Protein AF-A0A0L9UJ07-F1 (afdb_monomer_lite)

Organism: Phaseolus angularis (NCBI:txid3914)

Sequence (269 aa):
MSFLNTEFHSFKKKGEKMSFLNFVYRTLLLTQTSTFKSFSIFLGNKYDMSLLNTWISNILVRSRNLRVETHSKMSFSALASHSLFDSKLLEEVVLKMDSCAIRVPKMFARFRSLKLLKLSGILFTLHSSSKVLTLSFPLLKVFETVNCSWLNGNSLNLIAPLLERVVIVEDAESISNETSVPTIYFSGFSLEQFSYCGFANISYYFKLFDSSYAHNASVNIVVNQCPTNRDTETESRAFVLLNEFRQMKCLKFEGCEVLGQSKVAKLPS

pLDDT: mean 82.4, std 14.22, range [29.17, 98.06]

InterPro domains:
  IPR055294 F-box/LRR-repeat protein At3g58940-like [PTHR31293] (9-222)

Radius of gyration: 20.49 Å; chains: 1; bounding box: 66×36×62 Å

Foldseek 3Di:
DEAAEAEEEDPDDPVCLVVSLVVLVVVCVVQQPYAYQYYEYAEEDDDDQVSVLVSQLSNLQRYQAYHYAYEDEHEHDPSNLCSNQVHARHQYYHYHYAQYERENPDQEGEHERHAYDAEENYEYEYDLVRAEREYEYARHAYDYYALYYYPNYQEYEYEYQAHAEYYYHEEPVSDDPDPHQHEYEYDHYQYAEYEYAYEQADSHQYAYPALVSALNYEYEYHYHYDPPDHDLCRLVSVVSVVVSNVNHPYYDYHDVVNNPPPPPPDDDD

Structure (mmCIF, N/CA/C/O backbone):
data_AF-A0A0L9UJ07-F1
#
_entry.id   AF-A0A0L9UJ07-F1
#
loop_
_atom_site.group_PDB
_atom_site.id
_atom_site.type_symbol
_atom_site.label_atom_id
_atom_site.label_alt_id
_atom_site.label_comp_id
_atom_site.label_asym_id
_atom_site.label_entity_id
_atom_site.label_seq_id
_atom_site.pdbx_PDB_ins_code
_atom_site.Cartn_x
_atom_site.Cartn_y
_atom_site.Cartn_z
_atom_site.occupancy
_atom_site.B_iso_or_equiv
_atom_site.auth_seq_id
_atom_site.auth_comp_id
_atom_site.auth_asym_id
_atom_site.auth_atom_id
_atom_site.pdbx_PDB_model_num
ATOM 1 N N . MET A 1 1 ? -13.723 -9.968 24.539 1.00 49.06 1 MET A N 1
ATOM 2 C CA . MET A 1 1 ? -14.512 -10.480 23.398 1.00 49.06 1 MET A CA 1
ATOM 3 C C . MET A 1 1 ? -13.837 -10.011 22.119 1.00 49.06 1 MET A C 1
ATOM 5 O O . MET A 1 1 ? -13.477 -8.845 22.050 1.00 49.06 1 MET A O 1
ATOM 9 N N . SER A 1 2 ? -13.589 -10.899 21.159 1.00 51.81 2 SER A N 1
ATOM 10 C CA . SER A 1 2 ? -13.105 -10.541 19.820 1.00 51.81 2 SER A CA 1
ATOM 11 C C . SER A 1 2 ? -14.259 -10.694 18.832 1.00 51.81 2 SER A C 1
ATOM 13 O O . SER A 1 2 ? -14.975 -11.694 18.868 1.00 51.81 2 SER A O 1
ATOM 15 N N . PHE A 1 3 ? -14.466 -9.703 17.964 1.00 59.03 3 PHE A N 1
ATOM 16 C CA . PHE A 1 3 ? -15.451 -9.820 16.888 1.00 59.03 3 PHE A CA 1
ATOM 17 C C . PHE A 1 3 ? -14.793 -10.498 15.688 1.00 59.03 3 PHE A C 1
ATOM 19 O O . PHE A 1 3 ? -13.713 -10.090 15.244 1.00 59.03 3 PHE A O 1
ATOM 26 N N . LEU A 1 4 ? -15.433 -11.566 15.205 1.00 62.91 4 LEU A N 1
ATOM 27 C CA . LEU A 1 4 ? -14.883 -12.442 14.172 1.00 62.91 4 LEU A CA 1
ATOM 28 C C . LEU A 1 4 ? -14.775 -11.739 12.819 1.00 62.91 4 LEU A C 1
ATOM 30 O O . LEU A 1 4 ? -13.715 -11.822 12.218 1.00 62.91 4 LEU A O 1
ATOM 34 N N . ASN A 1 5 ? -15.817 -11.033 12.378 1.00 73.81 5 ASN A N 1
ATOM 35 C CA . ASN A 1 5 ? -15.831 -10.206 11.171 1.00 73.81 5 ASN A CA 1
ATOM 36 C C . ASN A 1 5 ? -16.929 -9.144 11.321 1.00 73.81 5 ASN A C 1
ATOM 38 O O . ASN A 1 5 ? -18.055 -9.490 11.680 1.00 73.81 5 ASN A O 1
ATOM 42 N N . THR A 1 6 ? -16.621 -7.883 11.025 1.00 80.19 6 THR A N 1
ATOM 43 C CA . THR A 1 6 ? -17.611 -6.800 11.002 1.00 80.19 6 THR A CA 1
ATOM 44 C C . THR A 1 6 ? -17.596 -6.142 9.630 1.00 80.19 6 THR A C 1
ATOM 46 O O . THR A 1 6 ? -16.566 -5.613 9.219 1.00 80.19 6 THR A O 1
ATOM 49 N N . GLU A 1 7 ? -18.727 -6.157 8.930 1.00 84.56 7 GLU A N 1
ATOM 50 C CA . GLU A 1 7 ? -18.849 -5.592 7.588 1.00 84.56 7 GLU A CA 1
ATOM 51 C C . GLU A 1 7 ? -20.054 -4.652 7.487 1.00 84.56 7 GLU A C 1
ATOM 53 O O . GLU A 1 7 ? -21.155 -4.974 7.936 1.00 84.56 7 GLU A O 1
ATOM 58 N N . PHE A 1 8 ? -19.836 -3.470 6.911 1.00 82.12 8 PHE A N 1
ATOM 59 C CA . PHE A 1 8 ? -20.862 -2.454 6.714 1.00 82.12 8 PHE A CA 1
ATOM 60 C C . PHE A 1 8 ? -20.907 -2.016 5.251 1.00 82.12 8 PHE A C 1
ATOM 62 O O . PHE A 1 8 ? -19.909 -1.547 4.708 1.00 82.12 8 PHE A O 1
ATOM 69 N N . HIS A 1 9 ? -22.088 -2.073 4.638 1.00 80.44 9 HIS A N 1
ATOM 70 C CA . HIS A 1 9 ? -22.312 -1.567 3.285 1.00 80.44 9 HIS A CA 1
ATOM 71 C C . HIS A 1 9 ? -23.373 -0.478 3.289 1.00 80.44 9 HIS A C 1
ATOM 73 O O . HIS A 1 9 ? -24.440 -0.641 3.886 1.00 80.44 9 HIS A O 1
ATOM 79 N N . SER A 1 10 ? -23.120 0.610 2.563 1.00 76.81 10 SER A N 1
ATOM 80 C CA . SER A 1 10 ? -24.151 1.605 2.302 1.00 76.81 10 SER A CA 1
ATOM 81 C C . SER A 1 10 ? -24.171 2.098 0.859 1.00 76.81 10 SER A C 1
ATOM 83 O O . SER A 1 10 ? -23.237 2.745 0.389 1.00 76.81 10 SER A O 1
ATOM 85 N N . PHE A 1 11 ? -25.320 1.873 0.217 1.00 69.38 11 PHE A N 1
ATOM 86 C CA . PHE A 1 11 ? -25.705 2.389 -1.103 1.00 69.38 11 PHE A CA 1
ATOM 87 C C . PHE A 1 11 ? -26.936 3.322 -1.025 1.00 69.38 11 PHE A C 1
ATOM 89 O O . PHE A 1 11 ? -27.540 3.671 -2.034 1.00 69.38 11 PHE A O 1
ATOM 96 N N . LYS A 1 12 ? -27.370 3.687 0.189 1.00 63.19 12 LYS A N 1
ATOM 97 C CA . LYS A 1 12 ? -28.752 4.120 0.463 1.00 63.19 12 LYS A CA 1
ATOM 98 C C . LYS A 1 12 ? -29.061 5.593 0.120 1.00 63.19 12 LYS A C 1
ATOM 100 O O . LYS A 1 12 ? -28.185 6.454 0.177 1.00 63.19 12 LYS A O 1
ATOM 105 N N . LYS A 1 13 ? -30.340 5.895 -0.168 1.00 59.12 13 LYS A N 1
ATOM 106 C CA . LYS A 1 13 ? -30.879 7.252 -0.443 1.00 59.12 13 LYS A CA 1
ATOM 107 C C . LYS A 1 13 ? -30.753 8.191 0.781 1.00 59.12 13 LYS A C 1
ATOM 109 O O . LYS A 1 13 ? -30.661 7.726 1.915 1.00 59.12 13 LYS A O 1
ATOM 114 N N . LYS A 1 14 ? -30.801 9.521 0.563 1.00 57.75 14 LYS A N 1
ATOM 115 C CA . LYS A 1 14 ? -30.538 10.594 1.564 1.00 57.75 14 LYS A CA 1
ATOM 116 C C . LYS A 1 14 ? -31.142 10.366 2.968 1.00 57.75 14 LYS A C 1
ATOM 118 O O . LYS A 1 14 ? -30.452 10.646 3.943 1.00 57.75 14 LYS A O 1
ATOM 123 N N . GLY A 1 15 ? -32.375 9.858 3.086 1.00 60.03 15 GLY A N 1
ATOM 124 C CA . GLY A 1 15 ? -33.056 9.649 4.378 1.00 60.03 15 GLY A CA 1
ATOM 125 C C . GLY A 1 15 ? -32.519 8.478 5.214 1.00 60.03 15 GLY A C 1
ATOM 126 O O . GLY A 1 15 ? -32.471 8.553 6.436 1.00 60.03 15 GLY A O 1
ATOM 127 N N . GLU A 1 16 ? -32.025 7.418 4.577 1.00 68.81 16 GLU A N 1
ATOM 128 C CA . GLU A 1 16 ? -31.522 6.226 5.279 1.00 68.81 16 GLU A CA 1
ATOM 129 C C . GLU A 1 16 ? -30.035 6.340 5.661 1.00 68.81 16 GLU A C 1
ATOM 131 O O . GLU A 1 16 ? -29.488 5.491 6.371 1.00 68.81 16 GLU A O 1
ATOM 136 N N . LYS A 1 17 ? -29.377 7.414 5.206 1.00 77.06 17 LYS A N 1
ATOM 137 C CA . LYS A 1 17 ? -27.976 7.722 5.499 1.00 77.06 17 LYS A CA 1
ATOM 138 C C . LYS A 1 17 ? -27.737 7.873 7.001 1.00 77.06 17 LYS A C 1
ATOM 140 O O . LYS A 1 17 ? -26.763 7.330 7.515 1.00 77.06 17 LYS A O 1
ATOM 145 N N . MET A 1 18 ? -28.625 8.587 7.698 1.00 79.00 18 MET A N 1
ATOM 146 C CA . MET A 1 18 ? -28.482 8.853 9.132 1.00 79.00 18 MET A CA 1
ATOM 147 C C . MET A 1 18 ? -28.686 7.586 9.968 1.00 79.00 18 MET A C 1
ATOM 149 O O . MET A 1 18 ? -27.934 7.341 10.906 1.00 79.00 18 MET A O 1
ATOM 153 N N . SER A 1 19 ? -29.641 6.732 9.594 1.00 82.25 19 SER A N 1
ATOM 154 C CA . SER A 1 19 ? -29.865 5.448 10.268 1.00 82.25 19 SER A CA 1
ATOM 155 C C . SER A 1 19 ? -28.653 4.525 10.150 1.00 82.25 19 SER A C 1
ATOM 157 O O . SER A 1 19 ? -28.247 3.927 11.143 1.00 82.25 19 SER A O 1
ATOM 159 N N . PHE A 1 20 ? -28.027 4.461 8.969 1.00 85.44 20 PHE A N 1
ATOM 160 C CA . PHE A 1 20 ? -26.770 3.731 8.786 1.00 85.44 20 PHE A CA 1
ATOM 161 C C . PHE A 1 20 ? -25.645 4.315 9.649 1.00 85.44 20 PHE A C 1
ATOM 163 O O . PHE A 1 20 ? -24.960 3.569 10.343 1.00 85.44 20 PHE A O 1
ATOM 170 N N . LEU A 1 21 ? -25.484 5.644 9.658 1.00 83.19 21 LEU A N 1
ATOM 171 C CA . LEU A 1 21 ? -24.464 6.301 10.477 1.00 83.19 21 LEU A CA 1
ATOM 172 C C . LEU A 1 21 ? -24.635 5.994 11.967 1.00 83.19 21 LEU A C 1
ATOM 174 O O . LEU A 1 21 ? -23.679 5.602 12.635 1.00 83.19 21 LEU A O 1
ATOM 178 N N . ASN A 1 22 ? -25.863 6.117 12.467 1.00 84.62 22 ASN A N 1
ATOM 179 C CA . ASN A 1 22 ? -26.203 5.812 13.851 1.00 84.62 22 ASN A CA 1
ATOM 180 C C . ASN A 1 22 ? -25.960 4.340 14.185 1.00 84.62 22 ASN A C 1
ATOM 182 O O . ASN A 1 22 ? -25.492 4.041 15.280 1.00 84.62 22 ASN A O 1
ATOM 186 N N . PHE A 1 23 ? -26.251 3.429 13.254 1.00 87.00 23 PHE A N 1
ATOM 187 C CA . PHE A 1 23 ? -25.981 2.007 13.428 1.00 87.00 23 PHE A CA 1
ATOM 188 C C . PHE A 1 23 ? -24.481 1.739 13.581 1.00 87.00 23 PHE A C 1
ATOM 190 O O . PHE A 1 23 ? -24.072 1.207 14.609 1.00 87.00 23 PHE A O 1
ATOM 197 N N . VAL A 1 24 ? -23.655 2.187 12.628 1.00 87.62 24 VAL A N 1
ATOM 198 C CA . VAL A 1 24 ? -22.194 2.000 12.683 1.00 87.62 24 VAL A CA 1
ATOM 199 C C . VAL A 1 24 ? -21.616 2.624 13.953 1.00 87.62 24 VAL A C 1
ATOM 201 O O . VAL A 1 24 ? -20.856 1.976 14.669 1.00 87.62 24 VAL A O 1
ATOM 204 N N . TYR A 1 25 ? -22.015 3.856 14.276 1.00 86.94 25 TYR A N 1
ATOM 205 C CA . TYR A 1 25 ? -21.550 4.549 15.473 1.00 86.94 25 TYR A CA 1
ATOM 206 C C . TYR A 1 25 ? -21.903 3.786 16.755 1.00 86.94 25 TYR A C 1
ATOM 208 O O . TYR A 1 25 ? -21.031 3.560 17.593 1.00 86.94 25 TYR A O 1
ATOM 216 N N . ARG A 1 26 ? -23.152 3.320 16.896 1.00 87.50 26 ARG A N 1
ATOM 217 C CA . ARG A 1 26 ? -23.577 2.513 18.050 1.00 87.50 26 ARG A CA 1
ATOM 218 C C . ARG A 1 26 ? -22.814 1.197 18.128 1.00 87.50 26 ARG A C 1
ATOM 220 O O . ARG A 1 26 ? -22.371 0.834 19.212 1.00 87.50 26 ARG A O 1
ATOM 227 N N . THR A 1 27 ? -22.597 0.510 17.008 1.00 86.75 27 THR A N 1
ATOM 228 C CA . THR A 1 27 ? -21.790 -0.716 16.987 1.00 86.75 27 THR A CA 1
ATOM 229 C C . THR A 1 27 ? -20.359 -0.440 17.441 1.00 86.75 27 THR A C 1
ATOM 231 O O . THR A 1 27 ? -19.832 -1.174 18.273 1.00 86.75 27 THR A O 1
ATOM 234 N N . LEU A 1 28 ? -19.729 0.639 16.972 1.00 86.56 28 LEU A N 1
ATOM 235 C CA . LEU A 1 28 ? -18.379 1.014 17.402 1.00 86.56 28 LEU A CA 1
ATOM 236 C C . LEU A 1 28 ? -18.323 1.392 18.889 1.00 86.56 28 LEU A C 1
ATOM 238 O O . LEU A 1 28 ? -17.375 1.002 19.571 1.00 86.56 28 LEU A O 1
ATOM 242 N N . LEU A 1 29 ? -19.345 2.081 19.409 1.00 85.62 29 LEU A N 1
ATOM 243 C CA . LEU A 1 29 ? -19.465 2.399 20.835 1.00 85.62 29 LEU A CA 1
ATOM 244 C C . LEU A 1 29 ? -19.602 1.141 21.703 1.00 85.62 29 LEU A C 1
ATOM 246 O O . LEU A 1 29 ? -18.920 1.016 22.715 1.00 85.62 29 LEU A O 1
ATOM 250 N N . LEU A 1 30 ? -20.446 0.192 21.298 1.00 85.38 30 LEU A N 1
ATOM 251 C CA . LEU A 1 30 ? -20.671 -1.054 22.041 1.00 85.38 30 LEU A CA 1
ATOM 252 C C . LEU A 1 30 ? -19.455 -1.989 22.018 1.00 85.38 30 LEU A C 1
ATOM 254 O O . LEU A 1 30 ? -19.354 -2.901 22.833 1.00 85.38 30 LEU A O 1
ATOM 258 N N . THR A 1 31 ? -18.519 -1.765 21.096 1.00 82.75 31 THR A N 1
ATOM 259 C CA . THR A 1 31 ? -17.357 -2.631 20.881 1.00 82.75 31 THR A CA 1
ATOM 260 C C . THR A 1 31 ? -16.031 -1.966 21.236 1.00 82.75 31 THR A C 1
ATOM 262 O O . THR A 1 31 ? -14.990 -2.514 20.890 1.00 82.75 31 THR A O 1
ATOM 265 N N . GLN A 1 32 ? -16.024 -0.819 21.928 1.00 76.19 32 GLN A N 1
ATOM 266 C CA . GLN A 1 32 ? -14.830 0.015 22.178 1.00 76.19 32 GLN A CA 1
ATOM 267 C C . GLN A 1 32 ? -13.598 -0.743 22.703 1.00 76.19 32 GLN A C 1
ATOM 269 O O . GLN A 1 32 ? -12.478 -0.463 22.281 1.00 76.19 32 GLN A O 1
ATOM 274 N N . THR A 1 33 ? -13.789 -1.723 23.584 1.00 76.81 33 THR A N 1
ATOM 275 C CA . THR A 1 33 ? -12.697 -2.494 24.207 1.00 76.81 33 THR A CA 1
ATOM 276 C C . THR A 1 33 ? -12.302 -3.746 23.424 1.00 76.81 33 THR A C 1
ATOM 278 O O . THR A 1 33 ? -11.343 -4.428 23.778 1.00 76.81 33 THR A O 1
ATOM 281 N N . SER A 1 34 ? -13.042 -4.075 22.366 1.00 82.50 34 SER A N 1
ATOM 282 C CA . SER A 1 34 ? -12.836 -5.293 21.588 1.00 82.50 34 SER A CA 1
ATOM 283 C C . SER A 1 34 ? -11.845 -5.066 20.453 1.00 82.50 34 SER A C 1
ATOM 285 O O . SER A 1 34 ? -11.815 -4.000 19.831 1.00 82.50 34 SER A O 1
ATOM 287 N N . THR A 1 35 ? -11.054 -6.096 20.164 1.00 86.38 35 THR A N 1
ATOM 288 C CA . THR A 1 35 ? -10.255 -6.177 18.942 1.00 86.38 35 THR A CA 1
ATOM 289 C C . THR A 1 35 ? -11.079 -6.821 17.833 1.00 86.38 35 THR A C 1
ATOM 291 O O . THR A 1 35 ? -11.861 -7.751 18.065 1.00 86.38 35 THR A O 1
ATOM 294 N N . PHE A 1 36 ? -10.906 -6.319 16.615 1.00 85.62 36 PHE A N 1
ATOM 295 C CA . PHE A 1 36 ? -11.526 -6.883 15.426 1.00 85.62 36 PHE A CA 1
ATOM 296 C C . PHE A 1 36 ? -10.523 -7.786 14.729 1.00 85.62 36 PHE A C 1
ATOM 298 O O . PHE A 1 36 ? -9.386 -7.391 14.463 1.00 85.62 36 PHE A O 1
ATOM 305 N N . LYS A 1 37 ? -10.948 -9.005 14.401 1.00 90.38 37 LYS A N 1
ATOM 306 C CA . LYS A 1 37 ? -10.179 -9.822 13.464 1.00 90.38 37 LYS A CA 1
ATOM 307 C C . LYS A 1 37 ? -10.256 -9.207 12.065 1.00 90.38 37 LYS A C 1
ATOM 309 O O . LYS A 1 37 ? -9.225 -9.050 11.423 1.00 90.38 37 LYS A O 1
ATOM 314 N N . SER A 1 38 ? -11.448 -8.793 11.640 1.00 91.62 38 SER A N 1
ATOM 315 C CA . SER A 1 38 ? -11.656 -8.103 10.368 1.00 91.62 38 SER A CA 1
ATOM 316 C C . SER A 1 38 ? -12.708 -7.009 10.484 1.00 91.62 38 SER A C 1
ATOM 318 O O . SER A 1 38 ? -13.746 -7.204 11.124 1.00 91.62 38 SER A O 1
ATOM 320 N N . PHE A 1 39 ? -12.440 -5.877 9.841 1.00 92.81 39 PHE A N 1
ATOM 321 C CA . PHE A 1 39 ? -13.356 -4.758 9.689 1.00 92.81 39 PHE A CA 1
ATOM 322 C C . PHE A 1 39 ? -13.405 -4.333 8.219 1.00 92.81 39 PHE A C 1
ATOM 324 O O . PHE A 1 39 ? -12.372 -3.992 7.645 1.00 92.81 39 PHE A O 1
ATOM 331 N N . SER A 1 40 ? -14.601 -4.305 7.635 1.00 92.88 40 SER A N 1
ATOM 332 C CA . SER A 1 40 ? -14.861 -3.862 6.263 1.00 92.88 40 SER A CA 1
ATOM 333 C C . SER A 1 40 ? -15.934 -2.776 6.256 1.00 92.88 40 SER A C 1
ATOM 335 O O . SER A 1 40 ? -16.989 -2.931 6.872 1.00 92.88 40 SER A O 1
ATOM 337 N N . ILE A 1 41 ? -15.686 -1.668 5.562 1.00 91.31 41 ILE A N 1
ATOM 338 C CA . ILE A 1 41 ? -16.707 -0.649 5.310 1.00 91.31 41 ILE A CA 1
ATOM 339 C C . ILE A 1 41 ? -16.686 -0.215 3.849 1.00 91.31 41 ILE A C 1
ATOM 341 O O . ILE A 1 41 ? -15.641 0.146 3.309 1.00 91.31 41 ILE A O 1
ATOM 345 N N . PHE A 1 42 ? -17.862 -0.235 3.228 1.00 90.44 42 PHE A N 1
ATOM 346 C CA . PHE A 1 42 ? -18.103 0.223 1.868 1.00 90.44 42 PHE A CA 1
ATOM 347 C C . PHE A 1 42 ? -19.103 1.384 1.872 1.00 90.44 42 PHE A C 1
ATOM 349 O O . PHE A 1 42 ? -20.226 1.255 2.375 1.00 90.44 42 PHE A O 1
ATOM 356 N N . LEU A 1 43 ? -18.709 2.509 1.277 1.00 86.56 43 LEU A N 1
ATOM 357 C CA . LEU A 1 43 ? -19.479 3.747 1.239 1.00 86.56 43 LEU A CA 1
ATOM 358 C C . LEU A 1 43 ? -19.676 4.217 -0.208 1.00 86.56 43 LEU A C 1
ATOM 360 O O . LEU A 1 43 ? -18.808 4.849 -0.806 1.00 86.56 43 LEU A O 1
ATOM 364 N N . GLY A 1 44 ? -20.867 3.954 -0.751 1.00 82.75 44 GLY A N 1
ATOM 365 C CA . GLY A 1 44 ? -21.260 4.376 -2.100 1.00 82.75 44 GLY A CA 1
ATOM 366 C C . GLY A 1 44 ? -21.589 5.866 -2.236 1.00 82.75 44 GLY A C 1
ATOM 367 O O . GLY A 1 44 ? -21.620 6.400 -3.337 1.00 82.75 44 GLY A O 1
ATOM 368 N N . ASN A 1 45 ? -21.850 6.550 -1.121 1.00 79.38 45 ASN A N 1
ATOM 369 C CA . ASN A 1 45 ? -22.309 7.938 -1.089 1.00 79.38 45 ASN A CA 1
ATOM 370 C C . ASN A 1 45 ? -21.330 8.832 -0.324 1.00 79.38 45 ASN A C 1
ATOM 372 O O . ASN A 1 45 ? -20.557 8.355 0.499 1.00 79.38 45 ASN A O 1
ATOM 376 N N . LYS A 1 46 ? -21.416 10.154 -0.514 1.00 80.75 46 LYS A N 1
ATOM 377 C CA . LYS A 1 46 ? -20.635 11.117 0.281 1.00 80.75 46 LYS A CA 1
ATOM 378 C C . LYS A 1 46 ? -21.095 11.113 1.739 1.00 80.75 46 LYS A C 1
ATOM 380 O O . LYS A 1 46 ? -22.274 11.358 2.004 1.00 80.75 46 LYS A O 1
ATOM 385 N N . TYR A 1 47 ? -20.183 10.915 2.684 1.00 80.50 47 TYR A N 1
ATOM 386 C CA . TYR A 1 47 ? -20.431 10.965 4.132 1.00 80.50 47 TYR A CA 1
ATOM 387 C C . TYR A 1 47 ? -19.693 12.122 4.804 1.00 80.50 47 TYR A C 1
ATOM 389 O O . TYR A 1 47 ? -18.864 12.781 4.182 1.00 80.50 47 TYR A O 1
ATOM 397 N N . ASP A 1 48 ? -20.045 12.397 6.061 1.00 83.88 48 ASP A N 1
ATOM 398 C CA . ASP A 1 48 ? -19.310 13.368 6.867 1.00 83.88 48 ASP A CA 1
ATOM 399 C C . ASP A 1 48 ? -17.879 12.864 7.108 1.00 83.88 48 ASP A C 1
ATOM 401 O O . ASP A 1 48 ? -17.673 11.787 7.673 1.00 83.88 48 ASP A O 1
ATOM 405 N N . MET A 1 49 ? -16.890 13.632 6.647 1.00 83.56 49 MET A N 1
ATOM 406 C CA . MET A 1 49 ? -15.485 13.225 6.701 1.00 83.56 49 MET A CA 1
ATOM 407 C C . MET A 1 49 ? -14.941 13.164 8.127 1.00 83.56 49 MET A C 1
ATOM 409 O O . MET A 1 49 ? -14.049 12.358 8.392 1.00 83.56 49 MET A O 1
ATOM 413 N N . SER A 1 50 ? -15.439 14.007 9.036 1.00 86.31 50 SER A N 1
ATOM 414 C CA . SER A 1 50 ? -14.974 14.024 10.425 1.00 86.31 50 SER A CA 1
ATOM 415 C C . SER A 1 50 ? -15.381 12.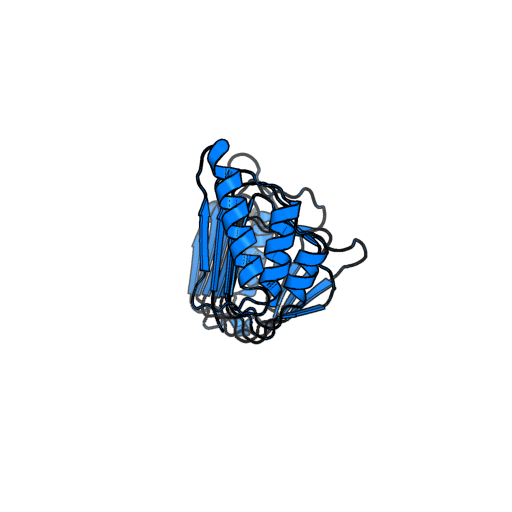732 11.130 1.00 86.31 50 SER A C 1
ATOM 417 O O . SER A 1 50 ? -14.541 12.060 11.725 1.00 86.31 50 SER A O 1
ATOM 419 N N . LEU A 1 51 ? -16.630 12.307 10.929 1.00 86.56 51 LEU A N 1
ATOM 420 C CA . LEU A 1 51 ? -17.169 11.076 11.489 1.00 86.56 51 LEU A CA 1
ATOM 421 C C . LEU A 1 51 ? -16.443 9.837 10.955 1.00 86.56 51 LEU A C 1
ATOM 423 O O . LEU A 1 51 ? -16.047 8.973 11.737 1.00 86.56 51 LEU A O 1
ATOM 427 N N . LEU A 1 52 ? -16.212 9.768 9.638 1.00 87.19 52 LEU A N 1
ATOM 428 C CA . LEU A 1 52 ? -15.447 8.672 9.038 1.00 87.19 52 LEU A CA 1
ATOM 429 C C . LEU A 1 52 ? -14.020 8.606 9.580 1.00 87.19 52 LEU A C 1
ATOM 431 O O . LEU A 1 52 ? -13.529 7.523 9.882 1.00 87.19 52 LEU A O 1
ATOM 435 N N . ASN A 1 53 ? -13.365 9.754 9.741 1.00 91.50 53 ASN A N 1
ATOM 436 C CA . ASN A 1 53 ? -12.031 9.817 10.323 1.00 91.50 53 ASN A CA 1
ATOM 437 C C . ASN A 1 53 ? -11.993 9.320 11.766 1.00 91.50 53 ASN A C 1
ATOM 439 O O . ASN A 1 53 ? -11.067 8.596 12.126 1.00 91.50 53 ASN A O 1
ATOM 443 N N . THR A 1 54 ? -12.995 9.672 12.572 1.00 90.44 54 THR A N 1
ATOM 444 C CA . THR A 1 54 ? -13.139 9.171 13.943 1.00 90.44 54 THR A CA 1
ATOM 445 C C . THR A 1 54 ? -13.323 7.659 13.969 1.00 90.44 54 THR A C 1
ATOM 447 O O . THR A 1 54 ? -12.730 6.983 14.807 1.00 90.44 54 THR A O 1
ATOM 450 N N . TRP A 1 55 ? -14.119 7.104 13.054 1.00 90.81 55 TRP A N 1
ATOM 451 C CA . TRP A 1 55 ? -14.287 5.656 12.960 1.00 90.81 55 TRP A CA 1
ATOM 452 C C . TRP A 1 55 ? -12.986 4.977 12.541 1.00 90.81 55 TRP A C 1
ATOM 454 O O . TRP A 1 55 ? -12.506 4.093 13.246 1.00 90.81 55 TRP A O 1
ATOM 464 N N . ILE A 1 56 ? -12.387 5.418 11.432 1.00 91.31 56 ILE A N 1
ATOM 465 C CA . ILE A 1 56 ? -11.168 4.827 10.870 1.00 91.31 56 ILE A CA 1
ATOM 466 C C . ILE A 1 56 ? -10.022 4.866 11.885 1.00 91.31 56 ILE A C 1
ATOM 468 O O . ILE A 1 56 ? -9.402 3.831 12.117 1.00 91.31 56 ILE A O 1
ATOM 472 N N . SER A 1 57 ? -9.763 6.005 12.537 1.00 92.25 57 SER A N 1
ATOM 473 C CA . SER A 1 57 ? -8.690 6.109 13.538 1.00 92.25 57 SER A CA 1
ATOM 474 C C . SER A 1 57 ? -8.885 5.133 14.697 1.00 92.25 57 SER A C 1
ATOM 476 O O . SER A 1 57 ? -7.955 4.442 15.116 1.00 92.25 57 SER A O 1
ATOM 478 N N . ASN A 1 58 ? -10.124 5.012 15.167 1.00 90.38 58 ASN A N 1
ATOM 479 C CA . ASN A 1 58 ? -10.484 4.126 16.256 1.00 90.38 58 ASN A CA 1
ATOM 480 C C . ASN A 1 58 ? -10.410 2.636 15.864 1.00 90.38 58 ASN A C 1
ATOM 482 O O . ASN A 1 58 ? -10.111 1.797 16.712 1.00 90.38 58 ASN A O 1
ATOM 486 N N . ILE A 1 59 ? -10.645 2.291 14.596 1.00 91.69 59 ILE A N 1
ATOM 487 C CA . ILE A 1 59 ? -10.555 0.912 14.088 1.00 91.69 59 ILE A CA 1
ATOM 488 C C . ILE A 1 59 ? -9.106 0.516 13.783 1.00 91.69 59 ILE A C 1
ATOM 490 O O . ILE A 1 59 ? -8.712 -0.610 14.078 1.00 91.69 59 ILE A O 1
ATOM 494 N N . LEU A 1 60 ? -8.291 1.426 13.241 1.00 92.38 60 LEU A N 1
ATOM 495 C CA . LEU A 1 60 ? -6.893 1.175 12.855 1.00 92.38 60 LEU A CA 1
ATOM 496 C C . LEU A 1 60 ? -6.030 0.631 14.003 1.00 92.38 60 LEU A C 1
ATOM 498 O O . LEU A 1 60 ? -5.129 -0.178 13.779 1.00 92.38 60 LEU A O 1
ATOM 502 N N . VAL A 1 61 ? -6.323 1.044 15.238 1.00 90.25 61 VAL A N 1
ATOM 503 C CA . VAL A 1 61 ? -5.599 0.596 16.439 1.00 90.25 61 VAL A CA 1
ATOM 504 C C . VAL A 1 61 ? -6.159 -0.694 17.049 1.00 90.25 61 VAL A C 1
ATOM 506 O O . VAL A 1 61 ? -5.571 -1.225 17.988 1.00 90.25 61 VAL A O 1
ATOM 509 N N . ARG A 1 62 ? -7.284 -1.212 16.537 1.00 90.19 62 ARG A N 1
ATOM 510 C CA . ARG A 1 62 ? -8.014 -2.360 17.113 1.00 90.19 62 ARG A CA 1
ATOM 511 C C . ARG A 1 62 ? -8.248 -3.503 16.131 1.00 90.19 62 ARG A C 1
ATOM 513 O O . ARG A 1 62 ? -8.629 -4.587 16.572 1.00 90.19 62 ARG A O 1
ATOM 520 N N . SER A 1 63 ? -8.052 -3.278 14.834 1.00 92.00 63 SER A N 1
ATOM 521 C CA . SER A 1 63 ? -8.258 -4.287 13.798 1.00 92.00 63 SER A CA 1
ATOM 522 C C . SER A 1 63 ? -6.956 -4.948 13.365 1.00 92.00 63 SER A C 1
ATOM 524 O O . SER A 1 63 ? -5.909 -4.303 13.312 1.00 92.00 63 SER A O 1
ATOM 526 N N . ARG A 1 64 ? -7.042 -6.232 13.014 1.00 94.69 64 ARG A N 1
ATOM 527 C CA . ARG A 1 64 ? -5.989 -6.936 12.272 1.00 94.69 64 ARG A CA 1
ATOM 528 C C . ARG A 1 64 ? -6.168 -6.762 10.772 1.00 94.69 64 ARG A C 1
ATOM 530 O O . ARG A 1 64 ? -5.214 -6.413 10.089 1.00 94.69 64 ARG A O 1
ATOM 537 N N . ASN A 1 65 ? -7.392 -6.918 10.275 1.00 96.19 65 ASN A N 1
ATOM 538 C CA . ASN A 1 65 ? -7.682 -6.761 8.856 1.00 96.19 65 ASN A CA 1
ATOM 539 C C . ASN A 1 65 ? -8.605 -5.560 8.671 1.00 96.19 65 ASN A C 1
ATOM 541 O O . ASN A 1 65 ? -9.680 -5.490 9.270 1.00 96.19 65 ASN A O 1
ATOM 545 N N . LEU A 1 66 ? -8.175 -4.586 7.881 1.00 95.94 66 LEU A N 1
ATOM 546 C CA . LEU A 1 66 ? -8.945 -3.389 7.586 1.00 95.94 66 LEU A CA 1
ATOM 547 C C . LEU A 1 66 ? -9.206 -3.298 6.089 1.00 95.94 66 LEU A C 1
ATOM 549 O O . LEU A 1 66 ? -8.270 -3.230 5.296 1.00 95.94 66 LEU A O 1
ATOM 553 N N . ARG A 1 67 ? -10.481 -3.191 5.722 1.00 96.56 67 ARG A N 1
ATOM 554 C CA . ARG A 1 67 ? -10.918 -2.811 4.386 1.00 96.56 67 ARG A CA 1
ATOM 555 C C . ARG A 1 67 ? -11.790 -1.565 4.455 1.00 96.56 67 ARG A C 1
ATOM 557 O O . ARG A 1 67 ? -12.794 -1.538 5.161 1.00 96.56 67 ARG A O 1
ATOM 564 N N . VAL A 1 68 ? -11.416 -0.540 3.704 1.00 94.06 68 VAL A N 1
ATOM 565 C CA . VAL A 1 68 ? -12.216 0.675 3.549 1.00 94.06 68 VAL A CA 1
ATOM 566 C C . VAL A 1 68 ? -12.343 0.976 2.070 1.00 94.06 68 VAL A C 1
ATOM 568 O O . VAL A 1 68 ? -11.337 1.064 1.370 1.00 94.06 68 VAL A O 1
ATOM 571 N N . GLU A 1 69 ? -13.575 1.121 1.606 1.00 93.50 69 GLU A N 1
ATOM 572 C CA . GLU A 1 69 ? -13.896 1.432 0.222 1.00 93.50 69 GLU A CA 1
ATOM 573 C C . GLU A 1 69 ? -14.859 2.619 0.170 1.00 93.50 69 GLU A C 1
ATOM 575 O O . GLU A 1 69 ? -15.925 2.596 0.791 1.00 93.50 69 GLU A O 1
ATOM 580 N N . THR A 1 70 ? -14.467 3.681 -0.529 1.00 88.12 70 THR A N 1
ATOM 581 C CA . THR A 1 70 ? -15.279 4.889 -0.698 1.00 88.12 70 THR A CA 1
ATOM 582 C C . THR A 1 70 ? -15.093 5.483 -2.086 1.00 88.12 70 THR A C 1
ATOM 584 O O . THR A 1 70 ? -13.983 5.537 -2.611 1.00 88.12 70 THR A O 1
ATOM 587 N N . HIS A 1 71 ? -16.185 5.993 -2.651 1.00 83.44 71 HIS A N 1
ATOM 588 C CA . HIS A 1 71 ? -16.182 6.724 -3.923 1.00 83.44 71 HIS A CA 1
ATOM 589 C C . HIS A 1 71 ? -16.209 8.246 -3.730 1.00 83.44 71 HIS A C 1
ATOM 591 O O . HIS A 1 71 ? -16.459 8.998 -4.668 1.00 83.44 71 HIS A O 1
ATOM 597 N N . SER A 1 72 ? -16.026 8.723 -2.496 1.00 81.75 72 SER A N 1
ATOM 598 C CA . SER A 1 72 ? -15.978 10.150 -2.196 1.00 81.75 72 SER A CA 1
ATOM 599 C C . SER A 1 72 ? -14.569 10.596 -1.844 1.00 81.75 72 SER A C 1
ATOM 601 O O . SER A 1 72 ? -13.957 9.999 -0.956 1.00 81.75 72 SER A O 1
ATOM 603 N N . LYS A 1 73 ? -14.140 11.723 -2.421 1.00 84.25 73 LYS A N 1
ATOM 604 C CA . LYS A 1 73 ? -12.949 12.457 -1.976 1.00 84.25 73 LYS A CA 1
ATOM 605 C C . LYS A 1 73 ? -12.935 12.623 -0.458 1.00 84.25 73 LYS A C 1
ATOM 607 O O . LYS A 1 73 ? -13.918 13.077 0.133 1.00 84.25 73 LYS A O 1
ATOM 612 N N . MET A 1 74 ? -11.820 12.242 0.152 1.00 84.38 74 MET A N 1
ATOM 613 C CA . MET A 1 74 ? -11.621 12.221 1.599 1.00 84.38 74 MET A CA 1
ATOM 614 C C . MET A 1 74 ? -10.164 12.549 1.919 1.00 84.38 74 MET A C 1
ATOM 616 O O . MET A 1 74 ? -9.286 12.307 1.109 1.00 84.38 74 MET A O 1
ATOM 620 N N . SER A 1 75 ? -9.884 13.045 3.119 1.00 90.94 75 SER A N 1
ATOM 621 C CA . SER A 1 75 ? -8.518 13.076 3.644 1.00 90.94 75 SER A CA 1
ATOM 622 C C . SER A 1 75 ? -8.487 12.432 5.015 1.00 90.94 75 SER A C 1
ATOM 624 O O . SER A 1 75 ? -9.427 12.586 5.805 1.00 90.94 75 SER A O 1
ATOM 626 N N . PHE A 1 76 ? -7.402 11.726 5.317 1.00 93.75 76 PHE A N 1
ATOM 627 C CA . PHE A 1 76 ? -7.164 11.254 6.669 1.00 93.75 76 PHE A CA 1
ATOM 628 C C . PHE A 1 76 ? -6.844 12.447 7.569 1.00 93.75 76 PHE A C 1
ATOM 630 O O . PHE A 1 76 ? -6.034 13.316 7.248 1.00 93.75 76 PHE A O 1
ATOM 637 N N . SER A 1 77 ? -7.474 12.465 8.736 1.00 94.62 77 SER A N 1
ATOM 638 C CA . SER A 1 77 ? -7.106 13.343 9.835 1.00 94.62 77 SER A CA 1
ATOM 639 C C . SER A 1 77 ? -5.697 12.995 10.317 1.00 94.62 77 SER A C 1
ATOM 641 O O . SER A 1 77 ? -5.193 11.889 10.082 1.00 94.62 77 SER A O 1
ATOM 643 N N . ALA A 1 78 ? -5.067 13.918 11.046 1.00 93.75 78 ALA A N 1
ATOM 644 C CA . ALA A 1 78 ? -3.787 13.643 11.692 1.00 93.75 78 ALA A CA 1
ATOM 645 C C . ALA A 1 78 ? -3.886 12.390 12.575 1.00 93.75 78 ALA A C 1
ATOM 647 O O . ALA A 1 78 ? -3.051 11.498 12.469 1.00 93.75 78 ALA A O 1
ATOM 648 N N . LEU A 1 79 ? -4.964 12.273 13.359 1.00 94.38 79 LEU A N 1
ATOM 649 C CA . LEU A 1 79 ? -5.202 11.119 14.219 1.00 94.38 79 LEU A CA 1
ATOM 650 C C . LEU A 1 79 ? -5.291 9.814 13.417 1.00 94.38 79 LEU A C 1
ATOM 652 O O . LEU A 1 79 ? -4.591 8.867 13.746 1.00 94.38 79 LEU A O 1
ATOM 656 N N . ALA A 1 80 ? -6.092 9.766 12.347 1.00 94.69 80 ALA A N 1
ATOM 657 C CA . ALA A 1 80 ? -6.208 8.570 11.507 1.00 94.69 80 ALA A CA 1
ATOM 658 C C . ALA A 1 80 ? -4.872 8.189 10.851 1.00 94.69 80 ALA A C 1
ATOM 660 O O . ALA A 1 80 ? -4.519 7.013 10.801 1.00 94.69 80 ALA A O 1
ATOM 661 N N . SER A 1 81 ? -4.100 9.184 10.410 1.00 94.81 81 SER A N 1
ATOM 662 C CA . SER A 1 81 ? -2.762 8.963 9.861 1.00 94.81 81 SER A CA 1
ATOM 663 C C . SER A 1 81 ? -1.827 8.374 10.923 1.00 94.81 81 SER A C 1
ATOM 665 O O . SER A 1 81 ? -1.254 7.310 10.712 1.00 94.81 81 SER A O 1
ATOM 667 N N . HIS A 1 82 ? -1.731 8.983 12.106 1.00 93.75 82 HIS A N 1
ATOM 668 C CA . HIS A 1 82 ? -0.943 8.440 13.217 1.00 93.75 82 HIS A CA 1
ATOM 669 C C . HIS A 1 82 ? -1.371 7.012 13.581 1.00 93.75 82 HIS A C 1
ATOM 671 O O . HIS A 1 82 ? -0.530 6.118 13.638 1.00 93.75 82 HIS A O 1
ATOM 677 N N . SER A 1 83 ? -2.676 6.764 13.720 1.00 94.56 83 SER A N 1
ATOM 678 C CA . SER A 1 83 ? -3.221 5.434 14.003 1.00 94.56 83 SER A CA 1
ATOM 679 C C . SER A 1 83 ? -2.809 4.387 12.965 1.00 94.56 83 SER A C 1
ATOM 681 O O . SER A 1 83 ? -2.517 3.256 13.346 1.00 94.56 83 SER A O 1
ATOM 683 N N . LEU A 1 84 ? -2.745 4.742 11.676 1.00 94.81 84 LEU A N 1
ATOM 684 C CA . LEU A 1 84 ? -2.284 3.840 10.617 1.00 94.81 84 LEU A CA 1
ATOM 685 C C . LEU A 1 84 ? -0.799 3.495 10.784 1.00 94.81 84 LEU A C 1
ATOM 687 O O . LEU A 1 84 ? -0.438 2.322 10.786 1.00 94.81 84 LEU A O 1
ATOM 691 N N . PHE A 1 85 ? 0.055 4.506 10.951 1.00 93.19 85 PHE A N 1
ATOM 692 C CA . PHE A 1 85 ? 1.512 4.335 10.996 1.00 93.19 85 PHE A CA 1
ATOM 693 C C . PHE A 1 85 ? 2.052 3.817 12.344 1.00 93.19 85 PHE A C 1
ATOM 695 O O . PHE A 1 85 ? 3.217 3.405 12.420 1.00 93.19 85 PHE A O 1
ATOM 702 N N . ASP A 1 86 ? 1.242 3.842 13.404 1.00 91.50 86 ASP A N 1
ATOM 703 C CA . ASP A 1 86 ? 1.580 3.322 14.737 1.00 91.50 86 ASP A CA 1
ATOM 704 C C . ASP A 1 86 ? 0.893 1.989 15.066 1.00 91.50 86 ASP A C 1
ATOM 706 O O . ASP A 1 86 ? 1.183 1.385 16.106 1.00 91.50 86 ASP A O 1
ATOM 710 N N . SER A 1 87 ? 0.010 1.494 14.192 1.00 90.50 87 SER A N 1
ATOM 711 C CA . SER A 1 87 ? -0.684 0.235 14.442 1.00 90.50 87 SER A CA 1
ATOM 712 C C . SER A 1 87 ? 0.284 -0.948 14.499 1.00 90.50 87 SER A C 1
ATOM 714 O O . SER A 1 87 ? 1.127 -1.160 13.626 1.00 90.50 87 SER A O 1
ATOM 716 N N . LYS A 1 88 ? 0.134 -1.759 15.550 1.00 90.19 88 LYS A N 1
ATOM 717 C CA . LYS A 1 88 ? 0.918 -2.985 15.779 1.00 90.19 88 LYS A CA 1
ATOM 718 C C . LYS A 1 88 ? 0.153 -4.254 15.398 1.00 90.19 88 LYS A C 1
ATOM 720 O O . LYS A 1 88 ? 0.752 -5.326 15.330 1.00 90.19 88 LYS A O 1
ATOM 725 N N . LEU A 1 89 ? -1.159 -4.132 15.200 1.00 92.62 89 LEU A N 1
ATOM 726 C CA . LEU A 1 89 ? -2.066 -5.261 15.002 1.00 92.62 89 LEU A CA 1
ATOM 727 C C . LEU A 1 89 ? -2.363 -5.532 13.532 1.00 92.62 89 LEU A C 1
ATOM 729 O O . LEU A 1 89 ? -2.690 -6.669 13.215 1.00 92.62 89 LEU A O 1
ATOM 733 N N . LEU A 1 90 ? -2.256 -4.520 12.664 1.00 95.94 90 LEU A N 1
ATOM 734 C CA . LEU A 1 90 ? -2.631 -4.652 11.260 1.00 95.94 90 LEU A CA 1
ATOM 735 C C . LEU A 1 90 ? -1.795 -5.732 10.564 1.00 95.94 90 LEU A C 1
ATOM 737 O O . LEU A 1 90 ? -0.574 -5.621 10.459 1.00 95.94 90 LEU A O 1
ATOM 741 N N . GLU A 1 91 ? -2.491 -6.758 10.092 1.00 97.50 91 GLU A N 1
ATOM 742 C CA . GLU A 1 91 ? -2.000 -7.839 9.245 1.00 97.50 91 GLU A CA 1
ATOM 743 C C . GLU A 1 91 ? -2.387 -7.590 7.781 1.00 97.50 91 GLU A C 1
ATOM 745 O O . GLU A 1 91 ? -1.589 -7.853 6.884 1.00 97.50 91 GLU A O 1
ATOM 750 N N . GLU A 1 92 ? -3.562 -7.009 7.527 1.00 98.00 92 GLU A N 1
ATOM 751 C CA . GLU A 1 92 ? -4.045 -6.722 6.175 1.00 98.00 92 GLU A CA 1
ATOM 752 C C . GLU A 1 92 ? -4.680 -5.334 6.100 1.00 98.00 92 GLU A C 1
ATOM 754 O O . GLU A 1 92 ? -5.531 -4.978 6.918 1.00 98.00 92 GLU A O 1
ATOM 759 N N . VAL A 1 93 ? -4.292 -4.551 5.097 1.00 97.81 93 VAL A N 1
ATOM 760 C CA . VAL A 1 93 ? -4.872 -3.232 4.833 1.00 97.81 93 VAL A CA 1
ATOM 761 C C . VAL A 1 93 ? -5.261 -3.134 3.366 1.00 97.81 93 VAL A C 1
ATOM 763 O O . VAL A 1 93 ? -4.422 -3.276 2.480 1.00 97.81 93 VAL A O 1
ATOM 766 N N . VAL A 1 94 ? -6.538 -2.852 3.121 1.00 97.81 94 VAL A N 1
ATOM 767 C CA . VAL A 1 94 ? -7.112 -2.596 1.800 1.00 97.81 94 VAL A CA 1
ATOM 768 C C . VAL A 1 94 ? -7.831 -1.252 1.839 1.00 97.81 94 VAL A C 1
ATOM 770 O O . VAL A 1 94 ? -8.919 -1.142 2.400 1.00 97.81 94 VAL A O 1
ATOM 773 N N . LEU A 1 95 ? -7.236 -0.222 1.245 1.00 96.25 95 LEU A N 1
ATOM 774 C CA . LEU A 1 95 ? -7.851 1.100 1.119 1.00 96.25 95 LEU A CA 1
ATOM 775 C C . LEU A 1 95 ? -8.166 1.353 -0.350 1.00 96.25 95 LEU A C 1
ATOM 777 O O . LEU A 1 95 ? -7.258 1.464 -1.167 1.00 96.25 95 LEU A O 1
ATOM 781 N N . LYS A 1 96 ? -9.452 1.442 -0.680 1.00 94.88 96 LYS A N 1
ATOM 782 C CA . LYS A 1 96 ? -9.944 1.785 -2.012 1.00 94.88 96 LYS A CA 1
ATOM 783 C C . LYS A 1 96 ? -10.665 3.117 -1.949 1.00 94.88 96 LYS A C 1
ATOM 785 O O . LYS A 1 96 ? -11.823 3.176 -1.549 1.00 94.88 96 LYS A O 1
ATOM 790 N N . MET A 1 97 ? -9.959 4.183 -2.282 1.00 90.94 97 MET A N 1
ATOM 791 C CA . MET A 1 97 ? -10.454 5.539 -2.105 1.00 90.94 97 MET A CA 1
ATOM 792 C C . MET A 1 97 ? -10.391 6.305 -3.421 1.00 90.94 97 MET A C 1
ATOM 794 O O . MET A 1 97 ? -9.628 5.958 -4.319 1.00 90.94 97 MET A O 1
ATOM 798 N N . ASP A 1 98 ? -11.165 7.381 -3.503 1.00 87.00 98 ASP A N 1
ATOM 799 C CA . ASP A 1 98 ? -11.001 8.398 -4.536 1.00 87.00 98 ASP A CA 1
ATOM 800 C C . ASP A 1 98 ? -10.150 9.548 -3.980 1.00 87.00 98 ASP A C 1
ATOM 802 O O . ASP A 1 98 ? -10.598 10.292 -3.104 1.00 87.00 98 ASP A O 1
ATOM 806 N N . SER A 1 99 ? -8.924 9.688 -4.489 1.00 85.56 99 SER A N 1
ATOM 807 C CA . SER A 1 99 ? -8.039 10.832 -4.227 1.00 85.56 99 SER A CA 1
ATOM 808 C C . SER A 1 99 ? -7.835 11.143 -2.732 1.00 85.56 99 SER A C 1
ATOM 810 O O . SER A 1 99 ? -7.976 12.289 -2.298 1.00 85.56 99 SER A O 1
ATOM 812 N N . CYS A 1 100 ? -7.539 10.123 -1.918 1.00 90.62 100 CYS A N 1
ATOM 813 C CA . CYS A 1 100 ? -7.442 10.265 -0.470 1.00 90.62 100 CYS A CA 1
ATOM 814 C C . CYS A 1 100 ? -6.067 10.725 0.006 1.00 90.62 100 CYS A C 1
ATOM 816 O O . CYS A 1 100 ? -5.100 9.966 -0.060 1.00 90.62 100 CYS A O 1
ATOM 818 N N . ALA A 1 101 ? -5.991 11.925 0.583 1.00 91.75 101 ALA A N 1
ATOM 819 C CA . ALA A 1 101 ? -4.744 12.431 1.147 1.00 91.75 101 ALA A CA 1
ATOM 820 C C . ALA A 1 101 ? -4.441 11.806 2.518 1.00 91.75 101 ALA A C 1
ATOM 822 O O . ALA A 1 101 ? -5.252 11.889 3.443 1.00 91.75 101 ALA A O 1
ATOM 823 N N . ILE A 1 102 ? -3.249 11.225 2.667 1.00 93.44 102 ILE A N 1
ATOM 824 C CA . ILE A 1 102 ? -2.720 10.707 3.933 1.00 93.44 102 ILE A CA 1
ATOM 825 C C . ILE A 1 102 ? -1.415 11.434 4.241 1.00 93.44 102 ILE A C 1
ATOM 827 O O . ILE A 1 102 ? -0.443 11.355 3.489 1.00 93.44 102 ILE A O 1
ATOM 831 N N . ARG A 1 103 ? -1.376 12.145 5.369 1.00 92.25 103 ARG A N 1
ATOM 832 C CA . ARG A 1 103 ? -0.160 12.828 5.813 1.00 92.25 103 ARG A CA 1
ATOM 833 C C . ARG A 1 103 ? 0.744 11.841 6.525 1.00 92.25 103 ARG A C 1
ATOM 835 O O . ARG A 1 103 ? 0.345 11.244 7.520 1.00 92.25 103 ARG A O 1
ATOM 842 N N . VAL A 1 104 ? 1.971 11.691 6.044 1.00 90.44 104 VAL A N 1
ATOM 843 C CA . VAL A 1 104 ? 2.938 10.788 6.664 1.00 90.44 104 VAL A CA 1
ATOM 844 C C . VAL A 1 104 ? 3.457 11.432 7.958 1.00 90.44 104 VAL A C 1
ATOM 846 O O . VAL A 1 104 ? 4.056 12.508 7.901 1.00 90.44 104 VAL A O 1
ATOM 849 N N . PRO A 1 105 ? 3.240 10.821 9.139 1.00 87.94 105 PRO A N 1
ATOM 850 C CA . PRO A 1 105 ? 3.556 11.465 10.413 1.00 87.94 105 PRO A CA 1
ATOM 851 C C . PRO A 1 105 ? 5.042 11.398 10.786 1.00 87.94 105 PRO A C 1
ATOM 853 O O . PRO A 1 105 ? 5.492 12.141 11.653 1.00 87.94 105 PRO A O 1
ATOM 856 N N . LYS A 1 106 ? 5.806 10.485 10.176 1.00 88.31 106 LYS A N 1
ATOM 857 C CA . LYS A 1 106 ? 7.207 10.208 10.518 1.00 88.31 106 LYS A CA 1
ATOM 858 C C . LYS A 1 106 ? 7.980 9.681 9.313 1.00 88.31 106 LYS A C 1
ATOM 860 O O . LYS A 1 106 ? 7.430 8.969 8.483 1.00 88.31 106 LYS A O 1
ATOM 865 N N . MET A 1 107 ? 9.275 9.983 9.274 1.00 87.94 107 MET A N 1
ATOM 866 C CA . MET A 1 107 ? 10.188 9.591 8.189 1.00 87.94 107 MET A CA 1
ATOM 867 C C . MET A 1 107 ? 10.580 8.119 8.194 1.00 87.94 107 MET A C 1
ATOM 869 O O . MET A 1 107 ? 11.058 7.599 7.191 1.00 87.94 107 MET A O 1
ATOM 873 N N . PHE A 1 108 ? 10.376 7.451 9.324 1.00 91.00 108 PHE A N 1
ATOM 874 C CA . PHE A 1 108 ? 10.590 6.026 9.467 1.00 91.00 108 PHE A CA 1
ATOM 875 C C . PHE A 1 108 ? 9.367 5.394 10.120 1.00 91.00 108 PHE A C 1
ATOM 877 O O . PHE A 1 108 ? 8.983 5.769 11.231 1.00 91.00 108 PHE A O 1
ATOM 884 N N . ALA A 1 109 ? 8.767 4.412 9.456 1.00 92.19 109 ALA A N 1
ATOM 885 C CA . ALA A 1 109 ? 7.669 3.637 10.014 1.00 92.19 109 ALA A CA 1
ATOM 886 C C . ALA A 1 109 ? 7.918 2.142 9.858 1.00 92.19 109 ALA A C 1
ATOM 888 O O . ALA A 1 109 ? 8.429 1.689 8.838 1.00 92.19 109 ALA A O 1
ATOM 889 N N . ARG A 1 110 ? 7.538 1.366 10.877 1.00 94.44 110 ARG A N 1
ATOM 890 C CA . ARG A 1 110 ? 7.693 -0.089 10.880 1.00 94.44 110 ARG A CA 1
ATOM 891 C C . ARG A 1 110 ? 6.362 -0.773 11.158 1.00 94.44 110 ARG A C 1
ATOM 893 O O . ARG A 1 110 ? 5.863 -0.716 12.280 1.00 94.44 110 ARG A O 1
ATOM 900 N N . PHE A 1 111 ? 5.852 -1.486 10.163 1.00 95.00 111 PHE A N 1
ATOM 901 C CA . PHE A 1 111 ? 4.605 -2.241 10.212 1.00 95.00 111 PHE A CA 1
ATOM 902 C C . PHE A 1 111 ? 4.904 -3.702 10.548 1.00 95.00 111 PHE A C 1
ATOM 904 O O . PHE A 1 111 ? 5.153 -4.526 9.674 1.00 95.00 111 PHE A O 1
ATOM 911 N N . ARG A 1 112 ? 4.944 -4.021 11.846 1.00 93.75 112 ARG A N 1
ATOM 912 C CA . ARG A 1 112 ? 5.492 -5.297 12.348 1.00 93.75 112 ARG A CA 1
ATOM 913 C C . ARG A 1 112 ? 4.733 -6.540 11.885 1.00 93.75 112 ARG A C 1
ATOM 915 O O . ARG A 1 112 ? 5.359 -7.581 11.730 1.00 93.75 112 ARG A O 1
ATOM 922 N N . SER A 1 113 ? 3.423 -6.416 11.704 1.00 95.94 113 SER A N 1
ATOM 923 C CA . SER A 1 113 ? 2.520 -7.551 11.489 1.00 95.94 113 SER A CA 1
ATOM 924 C C . SER A 1 113 ? 1.927 -7.586 10.081 1.00 95.94 113 SER A C 1
ATOM 926 O O . SER A 1 113 ? 1.270 -8.563 9.736 1.00 95.94 113 SER A O 1
ATOM 928 N N . LEU A 1 114 ? 2.162 -6.542 9.276 1.00 97.56 114 LEU A N 1
ATOM 929 C CA . LEU A 1 114 ? 1.484 -6.339 8.000 1.00 97.56 114 LEU A CA 1
ATOM 930 C C . LEU A 1 114 ? 2.008 -7.323 6.953 1.00 97.56 114 LEU A C 1
ATOM 932 O O . LEU A 1 114 ? 3.198 -7.329 6.651 1.00 97.56 114 LEU A O 1
ATOM 936 N N . LYS A 1 115 ? 1.096 -8.129 6.412 1.00 97.38 115 LYS A N 1
ATOM 937 C CA . LYS A 1 115 ? 1.310 -9.173 5.403 1.00 97.38 115 LYS A CA 1
ATOM 938 C C . LYS A 1 115 ? 0.784 -8.765 4.032 1.00 97.38 115 LYS A C 1
ATOM 940 O O . LYS A 1 115 ? 1.352 -9.169 3.019 1.00 97.38 115 LYS A O 1
ATOM 945 N N . LEU A 1 116 ? -0.269 -7.950 3.999 1.00 98.06 116 LEU A N 1
ATOM 946 C CA . LEU A 1 116 ? -0.919 -7.501 2.771 1.00 98.06 116 LEU A CA 1
ATOM 947 C C . LEU A 1 116 ? -1.237 -6.010 2.840 1.00 98.06 116 LEU A C 1
ATOM 949 O O . LEU A 1 116 ? -1.869 -5.541 3.789 1.00 98.06 116 LEU A O 1
ATOM 953 N N . LEU A 1 117 ? -0.835 -5.281 1.802 1.00 97.81 117 LEU A N 1
ATOM 954 C CA . LEU A 1 117 ? -1.130 -3.866 1.631 1.00 97.81 117 LEU A CA 1
ATOM 955 C C . LEU A 1 117 ? -1.639 -3.621 0.212 1.00 97.81 117 LEU A C 1
ATOM 957 O O . LEU A 1 117 ? -0.897 -3.795 -0.751 1.00 97.81 117 LEU A O 1
ATOM 961 N N . LYS A 1 118 ? -2.903 -3.212 0.094 1.00 98.00 118 LYS A N 1
ATOM 962 C CA . LYS A 1 118 ? -3.540 -2.832 -1.169 1.00 98.00 118 LYS A CA 1
ATOM 963 C C . LYS A 1 118 ? -4.081 -1.419 -1.057 1.00 98.00 118 LYS A C 1
ATOM 965 O O . LYS A 1 118 ? -4.910 -1.139 -0.190 1.00 98.00 118 LYS A O 1
ATOM 970 N N . LEU A 1 119 ? -3.624 -0.538 -1.928 1.00 96.50 119 LEU A N 1
ATOM 971 C CA . LEU A 1 119 ? -3.982 0.873 -1.926 1.00 96.50 119 LEU A CA 1
ATOM 972 C C . LEU A 1 119 ? -4.520 1.260 -3.301 1.00 96.50 119 LEU A C 1
ATOM 974 O O . LEU A 1 119 ? -3.970 0.862 -4.322 1.00 96.50 119 LEU A O 1
ATOM 978 N N . SER A 1 120 ? -5.593 2.037 -3.332 1.00 94.50 120 SER A N 1
ATOM 979 C CA . SER A 1 120 ? -6.135 2.618 -4.553 1.00 94.50 120 SER A CA 1
ATOM 980 C C . SER A 1 120 ? -6.518 4.068 -4.303 1.00 94.50 120 SER A C 1
ATOM 982 O O . SER A 1 120 ? -7.216 4.347 -3.325 1.00 94.50 120 SER A O 1
ATOM 984 N N . GLY A 1 121 ? -6.058 4.963 -5.179 1.00 91.56 121 GLY A N 1
ATOM 985 C CA . GLY A 1 121 ? -6.365 6.393 -5.140 1.00 91.56 121 GLY A CA 1
ATOM 986 C C . GLY A 1 121 ? -5.857 7.095 -3.881 1.00 91.56 121 GLY A C 1
ATOM 987 O O . GLY A 1 121 ? -6.579 7.907 -3.307 1.00 91.56 121 GLY A O 1
ATOM 988 N N . ILE A 1 122 ? -4.656 6.755 -3.400 1.00 92.00 122 ILE A N 1
ATOM 989 C CA . ILE A 1 122 ? -4.066 7.342 -2.186 1.00 92.00 122 ILE A CA 1
ATOM 990 C C . ILE A 1 122 ? -2.970 8.345 -2.542 1.00 92.00 122 ILE A C 1
ATOM 992 O O . ILE A 1 122 ? -2.057 8.034 -3.299 1.00 92.00 122 ILE A O 1
ATOM 996 N N . LEU A 1 123 ? -3.022 9.517 -1.915 1.00 91.06 123 LEU A N 1
ATOM 997 C CA . LEU A 1 123 ? -2.035 10.583 -2.030 1.00 91.06 123 LEU A CA 1
ATOM 998 C C . LEU A 1 123 ? -1.267 10.726 -0.712 1.00 91.06 123 LEU A C 1
ATOM 1000 O O . LEU A 1 123 ? -1.758 11.322 0.251 1.00 91.06 123 LEU A O 1
ATOM 1004 N N . PHE A 1 124 ? -0.055 10.191 -0.643 1.00 89.38 124 PHE A N 1
ATOM 1005 C CA . PHE A 1 124 ? 0.822 10.395 0.502 1.00 89.38 124 PHE A CA 1
ATOM 1006 C C . PHE A 1 124 ? 1.469 11.773 0.434 1.00 89.38 124 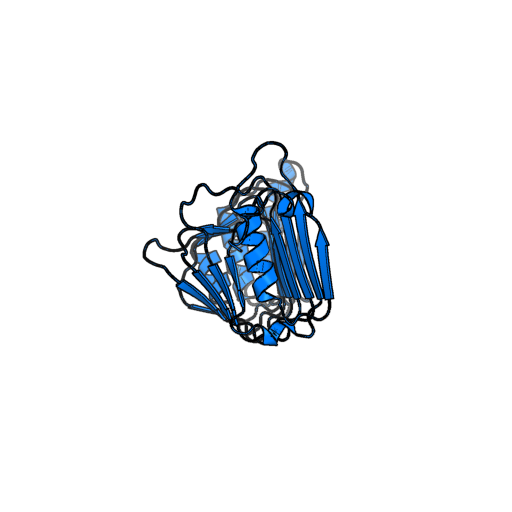PHE A C 1
ATOM 1008 O O . PHE A 1 124 ? 2.101 12.128 -0.555 1.00 89.38 124 PHE A O 1
ATOM 1015 N N . THR A 1 125 ? 1.335 12.545 1.510 1.00 87.69 125 THR A N 1
ATOM 1016 C CA . THR A 1 125 ? 1.956 13.869 1.632 1.00 87.69 125 THR A CA 1
ATOM 1017 C C . THR A 1 125 ? 3.055 13.833 2.682 1.00 87.69 125 THR A C 1
ATOM 1019 O O . THR A 1 125 ? 2.813 13.497 3.848 1.00 87.69 125 THR A O 1
ATOM 1022 N N . LEU A 1 126 ? 4.274 14.171 2.262 1.00 84.56 126 LEU A N 1
ATOM 1023 C CA . LEU A 1 126 ? 5.418 14.340 3.147 1.00 84.56 126 LEU A CA 1
ATOM 1024 C C . LEU A 1 126 ? 5.594 15.818 3.518 1.00 84.56 126 LEU A C 1
ATOM 1026 O O . LEU A 1 126 ? 5.114 16.724 2.829 1.00 84.56 126 LEU A O 1
ATOM 1030 N N . HIS A 1 127 ? 6.284 16.064 4.632 1.00 80.00 127 HIS A N 1
ATOM 1031 C CA . HIS A 1 127 ? 6.707 17.413 5.000 1.00 80.00 127 HIS A CA 1
ATOM 1032 C C . HIS A 1 127 ? 7.746 17.935 3.989 1.00 80.00 127 HIS A C 1
ATOM 1034 O O . HIS A 1 127 ? 8.548 17.165 3.483 1.00 80.00 127 HIS A O 1
ATOM 1040 N N . SER A 1 128 ? 7.795 19.234 3.701 1.00 71.56 128 SER A N 1
ATOM 1041 C CA . SER A 1 128 ? 8.684 19.785 2.656 1.00 71.56 128 SER A CA 1
ATOM 1042 C C . SER A 1 128 ? 10.187 19.600 2.924 1.00 71.56 128 SER A C 1
ATOM 1044 O O . SER A 1 128 ? 10.997 19.622 2.004 1.00 71.56 128 SER A O 1
ATOM 1046 N N . SER A 1 129 ? 10.582 19.394 4.182 1.00 74.00 129 SER A N 1
ATOM 1047 C CA . SER A 1 129 ? 11.966 19.084 4.573 1.00 74.00 129 SER A CA 1
ATOM 1048 C C . SER A 1 129 ? 12.331 17.600 4.430 1.00 74.00 129 SER A C 1
ATOM 1050 O O . SER A 1 129 ? 13.487 17.214 4.618 1.00 74.00 129 SER A O 1
ATOM 1052 N N . SER A 1 130 ? 11.352 16.752 4.124 1.00 75.62 130 SER A N 1
ATOM 1053 C CA . SER A 1 130 ? 11.459 15.303 4.181 1.00 75.62 130 SER A CA 1
ATOM 1054 C C . SER A 1 130 ? 11.876 14.705 2.845 1.00 75.62 130 SER A C 1
ATOM 1056 O O . SER A 1 130 ? 11.039 14.360 2.024 1.00 75.62 130 SER A O 1
ATOM 1058 N N . LYS A 1 131 ? 13.181 14.507 2.646 1.00 79.94 131 LYS A N 1
ATOM 1059 C CA . LYS A 1 131 ? 13.689 13.972 1.372 1.00 79.94 131 LYS A CA 1
ATOM 1060 C C . LYS A 1 131 ? 13.477 12.464 1.192 1.00 79.94 131 LYS A C 1
ATOM 1062 O O . LYS A 1 131 ? 13.270 12.030 0.066 1.00 79.94 131 LYS A O 1
ATOM 1067 N N . VAL A 1 132 ? 13.549 11.673 2.270 1.00 85.62 132 VAL A N 1
ATOM 1068 C CA . VAL A 1 132 ? 13.585 10.197 2.192 1.00 85.62 132 VAL A CA 1
ATOM 1069 C C . VAL A 1 132 ? 12.651 9.549 3.209 1.00 85.62 132 VAL A C 1
ATOM 1071 O O . VAL A 1 132 ? 12.941 9.563 4.403 1.00 85.62 132 VAL A O 1
ATOM 1074 N N . LEU A 1 133 ? 11.563 8.928 2.762 1.00 88.62 133 LEU A N 1
ATOM 1075 C CA . LEU A 1 133 ? 10.686 8.134 3.629 1.00 88.62 133 LEU A CA 1
ATOM 1076 C C . LEU A 1 133 ? 11.128 6.674 3.626 1.00 88.62 133 LEU A C 1
ATOM 1078 O O . LEU A 1 133 ? 11.284 6.079 2.571 1.00 88.62 133 LEU A O 1
ATOM 1082 N N . THR A 1 134 ? 11.294 6.072 4.800 1.00 91.19 134 THR A N 1
ATOM 1083 C CA . THR A 1 134 ? 11.596 4.642 4.930 1.00 91.19 134 THR A CA 1
ATOM 1084 C C . THR A 1 134 ? 10.444 3.910 5.606 1.00 91.19 134 THR A C 1
ATOM 1086 O O . THR A 1 134 ? 10.100 4.182 6.758 1.00 91.19 134 THR A O 1
ATOM 1089 N N . LEU A 1 135 ? 9.862 2.943 4.901 1.00 92.81 135 LEU A N 1
ATOM 1090 C CA . LEU A 1 135 ? 8.827 2.058 5.416 1.00 92.81 135 LEU A CA 1
ATOM 1091 C C . LEU A 1 135 ? 9.384 0.638 5.525 1.00 92.81 135 LEU A C 1
ATOM 1093 O O . LEU A 1 135 ? 9.871 0.056 4.559 1.00 92.81 135 LEU A O 1
ATOM 1097 N N . SER A 1 136 ? 9.316 0.077 6.727 1.00 94.31 136 SER A N 1
ATOM 1098 C CA . SER A 1 136 ? 9.789 -1.267 7.031 1.00 94.31 136 SER A CA 1
ATOM 1099 C C . SER A 1 136 ? 8.614 -2.210 7.264 1.00 94.31 136 SER A C 1
ATOM 1101 O O . SER A 1 136 ? 7.788 -1.994 8.152 1.00 94.31 136 SER A O 1
ATOM 1103 N N . PHE A 1 137 ? 8.586 -3.287 6.492 1.00 95.06 137 PHE A N 1
ATOM 1104 C CA . PHE A 1 137 ? 7.534 -4.286 6.454 1.00 95.06 137 PHE A CA 1
ATOM 1105 C C . PHE A 1 137 ? 8.117 -5.703 6.598 1.00 95.06 137 PHE A C 1
ATOM 1107 O O . PHE A 1 137 ? 8.227 -6.436 5.619 1.00 95.06 137 PHE A O 1
ATOM 1114 N N . PRO A 1 138 ? 8.517 -6.125 7.809 1.00 94.38 138 PRO A N 1
ATOM 1115 C CA . PRO A 1 138 ? 9.187 -7.410 8.021 1.00 94.38 138 PRO A CA 1
ATOM 1116 C C . PRO A 1 138 ? 8.397 -8.643 7.551 1.00 94.38 138 PRO A C 1
ATOM 1118 O O . PRO A 1 138 ? 9.025 -9.660 7.286 1.00 94.38 138 PRO A O 1
ATOM 1121 N N . LEU A 1 139 ? 7.062 -8.571 7.469 1.00 95.94 139 LEU A N 1
ATOM 1122 C CA . LEU A 1 139 ? 6.193 -9.710 7.141 1.00 95.94 139 LEU A CA 1
ATOM 1123 C C . LEU A 1 139 ? 5.363 -9.532 5.859 1.00 95.94 139 LEU A C 1
ATOM 1125 O O . LEU A 1 139 ? 4.519 -10.380 5.568 1.00 95.94 139 LEU A O 1
ATOM 1129 N N . LEU A 1 140 ? 5.569 -8.444 5.110 1.00 96.44 140 LEU A N 1
ATOM 1130 C CA . LEU A 1 140 ? 4.735 -8.114 3.953 1.00 96.44 140 LEU A CA 1
ATOM 1131 C C . LEU A 1 140 ? 5.056 -9.037 2.787 1.00 96.44 140 LEU A C 1
ATOM 1133 O O . LEU A 1 140 ? 6.198 -9.080 2.352 1.00 96.44 140 LEU A O 1
ATOM 1137 N N . LYS A 1 141 ? 4.025 -9.721 2.288 1.00 95.88 141 LYS A N 1
ATOM 1138 C CA . LYS A 1 141 ? 4.063 -10.642 1.147 1.00 95.88 141 LYS A CA 1
ATOM 1139 C C . LYS A 1 141 ? 3.494 -10.021 -0.120 1.00 95.88 141 LYS A C 1
ATOM 1141 O O . LYS A 1 141 ? 3.986 -10.292 -1.210 1.00 95.88 141 LYS A O 1
ATOM 1146 N N . VAL A 1 142 ? 2.467 -9.177 0.018 1.00 96.62 142 VAL A N 1
ATOM 1147 C CA . VAL A 1 142 ? 1.745 -8.583 -1.115 1.00 96.62 142 VAL A CA 1
ATOM 1148 C C . VAL A 1 142 ? 1.669 -7.069 -0.973 1.00 96.62 142 VAL A C 1
ATOM 1150 O O . VAL A 1 142 ? 1.112 -6.563 0.004 1.00 96.62 142 VAL A O 1
ATOM 1153 N N . PHE A 1 143 ? 2.165 -6.365 -1.986 1.00 95.50 143 PHE A N 1
ATOM 1154 C CA . PHE A 1 143 ? 2.042 -4.920 -2.138 1.00 95.50 143 PHE A CA 1
ATOM 1155 C C . PHE A 1 143 ? 1.343 -4.594 -3.459 1.00 95.50 143 PHE A C 1
ATOM 1157 O O . PHE A 1 143 ? 1.842 -4.937 -4.529 1.00 95.50 143 PHE A O 1
ATOM 1164 N N . GLU A 1 144 ? 0.181 -3.946 -3.391 1.00 96.25 144 GLU A N 1
ATOM 1165 C CA . GLU A 1 144 ? -0.554 -3.492 -4.572 1.00 96.25 144 GLU A CA 1
ATOM 1166 C C . GLU A 1 144 ? -0.907 -2.013 -4.457 1.00 96.25 144 GLU A C 1
ATOM 1168 O O . GLU A 1 144 ? -1.449 -1.571 -3.440 1.00 96.25 144 GLU A O 1
ATOM 1173 N N . THR A 1 145 ? -0.664 -1.261 -5.523 1.00 93.94 145 THR A N 1
ATOM 1174 C CA . THR A 1 145 ? -1.064 0.142 -5.625 1.00 93.94 145 THR A CA 1
ATOM 1175 C C . THR A 1 145 ? -1.748 0.409 -6.954 1.00 93.94 145 THR A C 1
ATOM 1177 O O . THR A 1 145 ? -1.241 0.002 -7.995 1.00 93.94 145 THR A O 1
ATOM 1180 N N . VAL A 1 146 ? -2.858 1.139 -6.920 1.00 92.94 146 VAL A N 1
ATOM 1181 C CA . VAL A 1 146 ? -3.562 1.656 -8.099 1.00 92.94 146 VAL A CA 1
ATOM 1182 C C . VAL A 1 146 ? -3.691 3.168 -7.944 1.00 92.94 146 VAL A C 1
ATOM 1184 O O . VAL A 1 146 ? -4.230 3.628 -6.938 1.00 92.94 146 VAL A O 1
ATOM 1187 N N . ASN A 1 147 ? -3.180 3.957 -8.887 1.00 88.88 147 ASN A N 1
ATOM 1188 C CA . ASN A 1 147 ? -3.286 5.425 -8.887 1.00 88.88 147 ASN A CA 1
ATOM 1189 C C . ASN A 1 147 ? -2.884 6.055 -7.545 1.00 88.88 147 ASN A C 1
ATOM 1191 O O . ASN A 1 147 ? -3.608 6.873 -6.975 1.00 88.88 147 ASN A O 1
ATOM 1195 N N . CYS A 1 148 ? -1.765 5.597 -6.982 1.00 88.00 148 CYS A N 1
ATOM 1196 C CA . CYS A 1 148 ? -1.231 6.124 -5.732 1.00 88.00 148 CYS A CA 1
ATOM 1197 C C . CYS A 1 148 ? -0.033 7.028 -6.006 1.00 88.00 148 CYS A C 1
ATOM 1199 O O . CYS A 1 148 ? 0.764 6.741 -6.901 1.00 88.00 148 CYS A O 1
ATOM 1201 N N . SER A 1 149 ? 0.120 8.083 -5.206 1.00 85.12 149 SER A N 1
ATOM 1202 C CA . SER A 1 149 ? 1.254 8.990 -5.337 1.00 85.12 149 SER A CA 1
ATOM 1203 C C . SER A 1 149 ? 1.840 9.518 -4.045 1.00 85.12 149 SER A C 1
ATOM 1205 O O . SER A 1 149 ? 1.238 9.433 -2.976 1.00 85.12 149 SER A O 1
ATOM 1207 N N . TRP A 1 150 ? 3.080 9.992 -4.157 1.00 81.12 150 TRP A N 1
ATOM 1208 C CA . TRP A 1 150 ? 3.941 10.393 -3.051 1.00 81.12 150 TRP A CA 1
ATOM 1209 C C . TRP A 1 150 ? 4.440 11.816 -3.307 1.00 81.12 150 TRP A C 1
ATOM 1211 O O . TRP A 1 150 ? 5.417 12.003 -4.023 1.00 81.12 150 TRP A O 1
ATOM 1221 N N . LEU A 1 151 ? 3.764 12.815 -2.741 1.00 72.81 151 LEU A N 1
ATOM 1222 C CA . LEU A 1 151 ? 4.120 14.224 -2.924 1.00 72.81 151 LEU A CA 1
ATOM 1223 C C . LEU A 1 151 ? 5.243 14.649 -1.980 1.00 72.81 151 LEU A C 1
ATOM 1225 O O . LEU A 1 151 ? 5.255 14.271 -0.800 1.00 72.81 151 LEU A O 1
ATOM 1229 N N . ASN A 1 152 ? 6.117 15.525 -2.479 1.00 69.38 152 ASN A N 1
ATOM 1230 C CA . ASN A 1 152 ? 7.243 16.140 -1.759 1.00 69.38 152 ASN A CA 1
ATOM 1231 C C . ASN A 1 152 ? 8.343 15.172 -1.281 1.00 69.38 152 ASN A C 1
ATOM 1233 O O . ASN A 1 152 ? 9.228 15.582 -0.529 1.00 69.38 152 ASN A O 1
ATOM 1237 N N . GLY A 1 153 ? 8.288 13.892 -1.657 1.00 65.00 153 GLY A N 1
ATOM 1238 C CA . GLY A 1 153 ? 9.314 12.909 -1.320 1.00 65.00 153 GLY A CA 1
ATOM 1239 C C . GLY A 1 153 ? 10.264 12.689 -2.490 1.00 65.00 153 GLY A C 1
ATOM 1240 O O . GLY A 1 153 ? 9.831 12.257 -3.551 1.00 65.00 153 GLY A O 1
ATOM 1241 N N . ASN A 1 154 ? 11.565 12.906 -2.291 1.00 74.56 154 ASN A N 1
ATOM 1242 C CA . ASN A 1 154 ? 12.558 12.597 -3.328 1.00 74.56 154 ASN A CA 1
ATOM 1243 C C . ASN A 1 154 ? 12.732 11.078 -3.479 1.00 74.56 154 ASN A C 1
ATOM 1245 O O . ASN A 1 154 ? 12.968 10.577 -4.580 1.00 74.56 154 ASN A O 1
ATOM 1249 N N . SER A 1 155 ? 12.631 10.337 -2.371 1.00 83.75 155 SER A N 1
ATOM 1250 C CA . SER A 1 155 ? 12.693 8.879 -2.396 1.00 83.75 155 SER A CA 1
ATOM 1251 C C . SER A 1 155 ? 11.877 8.183 -1.307 1.00 83.75 155 SER A C 1
ATOM 1253 O O . SER A 1 155 ? 11.691 8.682 -0.192 1.00 83.75 155 SER A O 1
ATOM 1255 N N . LEU A 1 156 ? 11.413 6.983 -1.652 1.00 87.81 156 LEU A N 1
ATOM 1256 C CA . LEU A 1 156 ? 10.715 6.047 -0.781 1.00 87.81 156 LEU A CA 1
ATOM 1257 C C . LEU A 1 156 ? 11.508 4.742 -0.706 1.00 87.81 156 LEU A C 1
ATOM 1259 O O . LEU A 1 156 ? 11.699 4.076 -1.716 1.00 87.81 156 LEU A O 1
ATOM 1263 N N . ASN A 1 157 ? 11.912 4.345 0.494 1.00 90.12 157 ASN A N 1
ATOM 1264 C CA . ASN A 1 157 ? 12.605 3.088 0.747 1.00 90.12 157 ASN A CA 1
ATOM 1265 C C . ASN A 1 157 ? 11.639 2.079 1.370 1.00 90.12 157 ASN A C 1
ATOM 1267 O O . ASN A 1 157 ? 11.167 2.271 2.492 1.00 90.12 157 ASN A O 1
ATOM 1271 N N . LEU A 1 158 ? 11.376 0.989 0.659 1.00 91.81 158 LEU A N 1
ATOM 1272 C CA . LEU A 1 158 ? 10.540 -0.124 1.092 1.00 91.81 158 LEU A CA 1
ATOM 1273 C C . LEU A 1 158 ? 11.433 -1.300 1.503 1.00 91.81 158 LEU A C 1
ATOM 1275 O O . LEU A 1 158 ? 12.000 -1.997 0.664 1.00 91.81 158 LEU A O 1
ATOM 1279 N N . ILE A 1 159 ? 11.556 -1.527 2.813 1.00 92.88 159 ILE A N 1
ATOM 1280 C CA . ILE A 1 159 ? 12.312 -2.653 3.379 1.00 92.88 159 ILE A CA 1
ATOM 1281 C C . ILE A 1 159 ? 11.323 -3.770 3.698 1.00 92.88 159 ILE A C 1
ATOM 1283 O O . ILE A 1 159 ? 10.676 -3.729 4.747 1.00 92.88 159 ILE A O 1
ATOM 1287 N N . ALA A 1 160 ? 11.195 -4.755 2.814 1.00 93.12 160 ALA A N 1
ATOM 1288 C CA . ALA A 1 160 ? 10.155 -5.778 2.907 1.00 93.12 160 ALA A CA 1
ATOM 1289 C C . ALA A 1 160 ? 10.711 -7.170 2.572 1.00 93.12 160 ALA A C 1
ATOM 1291 O O . ALA A 1 160 ? 10.558 -7.625 1.448 1.00 93.12 160 ALA A O 1
ATOM 1292 N N . PRO A 1 161 ? 11.376 -7.864 3.512 1.00 91.88 161 PRO A N 1
ATOM 1293 C CA . PRO A 1 161 ? 12.201 -9.009 3.154 1.00 91.88 161 PRO A CA 1
ATOM 1294 C C . PRO A 1 161 ? 11.448 -10.264 2.688 1.00 91.88 161 PRO A C 1
ATOM 1296 O O . PRO A 1 161 ? 12.026 -11.151 2.070 1.00 91.88 161 PRO A O 1
ATOM 1299 N N . LEU A 1 162 ? 10.150 -10.341 2.978 1.00 93.12 162 LEU A N 1
ATOM 1300 C CA . LEU A 1 162 ? 9.287 -11.463 2.601 1.00 93.12 162 LEU A CA 1
ATOM 1301 C C . LEU A 1 162 ? 8.343 -11.110 1.443 1.00 93.12 162 LEU A C 1
ATOM 1303 O O . LEU A 1 162 ? 7.339 -11.791 1.252 1.00 93.12 162 LEU A O 1
ATOM 1307 N N . LEU A 1 163 ? 8.621 -10.025 0.711 1.00 93.38 163 LEU A N 1
ATOM 1308 C CA . LEU A 1 163 ? 7.740 -9.549 -0.351 1.00 93.38 163 LEU A CA 1
ATOM 1309 C C . LEU A 1 163 ? 7.810 -10.485 -1.559 1.00 93.38 163 LEU A C 1
ATOM 1311 O O . LEU A 1 163 ? 8.827 -10.573 -2.237 1.00 93.38 163 LEU A O 1
ATOM 1315 N N . GLU A 1 164 ? 6.706 -11.168 -1.826 1.00 93.56 164 GLU A N 1
ATOM 1316 C CA . GLU A 1 164 ? 6.580 -12.157 -2.900 1.00 93.56 164 GLU A CA 1
ATOM 1317 C C . GLU A 1 164 ? 5.975 -11.508 -4.152 1.00 93.56 164 GLU A C 1
ATOM 1319 O O . GLU A 1 164 ? 6.354 -11.834 -5.278 1.00 93.56 164 GLU A O 1
ATOM 1324 N N . ARG A 1 165 ? 5.055 -10.549 -3.967 1.00 94.25 165 ARG A N 1
ATOM 1325 C CA . ARG A 1 165 ? 4.273 -9.966 -5.058 1.00 94.25 165 ARG A CA 1
ATOM 1326 C C . ARG A 1 165 ? 4.142 -8.451 -4.975 1.00 94.25 165 ARG A C 1
ATOM 1328 O O . ARG A 1 165 ? 3.652 -7.912 -3.980 1.00 94.25 165 ARG A O 1
ATOM 1335 N N . VAL A 1 166 ? 4.477 -7.792 -6.081 1.00 93.69 166 VAL A N 1
ATOM 1336 C CA . VAL A 1 166 ? 4.301 -6.350 -6.294 1.00 93.69 166 VAL A CA 1
ATOM 1337 C C . VAL A 1 166 ? 3.414 -6.111 -7.509 1.00 93.69 166 VAL A C 1
ATOM 1339 O O . VAL A 1 166 ? 3.679 -6.651 -8.582 1.00 93.69 166 VAL A O 1
ATOM 1342 N N . VAL A 1 167 ? 2.374 -5.292 -7.352 1.00 94.69 167 VAL A N 1
ATOM 1343 C CA . VAL A 1 167 ? 1.535 -4.818 -8.462 1.00 94.69 167 VAL A CA 1
ATOM 1344 C C . VAL A 1 167 ? 1.369 -3.314 -8.386 1.00 94.69 167 VAL A C 1
ATOM 1346 O O . VAL A 1 167 ? 0.934 -2.784 -7.368 1.00 94.69 167 VAL A O 1
ATOM 1349 N N . ILE A 1 168 ? 1.675 -2.634 -9.478 1.00 92.50 168 ILE A N 1
ATOM 1350 C CA . ILE A 1 168 ? 1.570 -1.186 -9.590 1.00 92.50 168 ILE A CA 1
ATOM 1351 C C . ILE A 1 168 ? 0.766 -0.871 -10.843 1.00 92.50 168 ILE A C 1
ATOM 1353 O O . ILE A 1 168 ? 1.104 -1.340 -11.929 1.00 92.50 168 ILE A O 1
ATOM 1357 N N . VAL A 1 169 ? -0.313 -0.112 -10.675 1.00 91.75 169 VAL A N 1
ATOM 1358 C CA . VAL A 1 169 ? -1.184 0.334 -11.762 1.00 91.75 169 VAL A CA 1
ATOM 1359 C C . VAL A 1 169 ? -1.295 1.855 -11.733 1.00 91.75 169 VAL A C 1
ATOM 1361 O O . VAL A 1 169 ? -1.579 2.430 -10.679 1.00 91.75 169 VAL A O 1
ATOM 1364 N N . GLU A 1 170 ? -1.067 2.490 -12.877 1.00 86.69 170 GLU A N 1
ATOM 1365 C CA . GLU A 1 170 ? -1.104 3.941 -13.072 1.00 86.69 170 GLU A CA 1
ATOM 1366 C C . GLU A 1 170 ? -1.983 4.291 -14.282 1.00 86.69 170 GLU A C 1
ATOM 1368 O O . GLU A 1 170 ? -1.665 3.962 -15.425 1.00 86.69 170 GLU A O 1
ATOM 1373 N N . ASP A 1 171 ? -3.090 4.981 -14.035 1.00 77.94 171 ASP A N 1
ATOM 1374 C CA . ASP A 1 171 ? -3.996 5.490 -15.057 1.00 77.94 171 ASP A CA 1
ATOM 1375 C C . ASP A 1 171 ? -3.633 6.933 -15.443 1.00 77.94 171 ASP A C 1
ATOM 1377 O O . ASP A 1 171 ? -3.123 7.712 -14.638 1.00 77.94 171 ASP A O 1
ATOM 1381 N N . ALA A 1 172 ? -3.952 7.322 -16.680 1.00 60.38 172 ALA A N 1
ATOM 1382 C CA . ALA A 1 172 ? -3.518 8.585 -17.290 1.00 60.38 172 ALA A CA 1
ATOM 1383 C C . ALA A 1 172 ? -3.973 9.870 -16.558 1.00 60.38 172 ALA A C 1
ATOM 1385 O O . ALA A 1 172 ? -3.454 10.949 -16.839 1.00 60.38 172 ALA A O 1
ATOM 1386 N N . GLU A 1 173 ? -4.932 9.787 -15.632 1.00 56.41 173 GLU A N 1
ATOM 1387 C CA . GLU A 1 173 ? -5.417 10.940 -14.861 1.00 56.41 173 GLU A CA 1
ATOM 1388 C C . GLU A 1 173 ? -4.485 11.341 -13.703 1.00 56.41 173 GLU A C 1
ATOM 1390 O O . GLU A 1 173 ? -4.651 12.420 -13.134 1.00 56.41 173 GLU A O 1
ATOM 1395 N N . SER A 1 174 ? -3.488 10.521 -13.344 1.00 52.81 174 SER A N 1
ATOM 1396 C CA . SER A 1 174 ? -2.644 10.756 -12.162 1.00 52.81 174 SER A CA 1
ATOM 1397 C C . SER A 1 174 ? -1.431 11.666 -12.394 1.00 52.81 174 SER A C 1
ATOM 1399 O O . SER A 1 174 ? -0.495 11.630 -11.595 1.00 52.81 174 SER A O 1
ATOM 1401 N N . ILE A 1 175 ? -1.414 12.479 -13.458 1.00 49.72 175 ILE A N 1
ATOM 1402 C CA . ILE A 1 175 ? -0.282 13.364 -13.778 1.00 49.72 175 ILE A CA 1
ATOM 1403 C C . ILE A 1 175 ? -0.163 14.448 -12.697 1.00 49.72 175 ILE A C 1
ATOM 1405 O O . ILE A 1 175 ? -0.823 15.487 -12.735 1.00 49.72 175 ILE A O 1
ATOM 1409 N N . SER A 1 176 ? 0.698 14.213 -11.710 1.00 50.94 176 SER A N 1
ATOM 1410 C CA . SER A 1 176 ? 1.203 15.270 -10.845 1.00 50.94 176 SER A CA 1
ATOM 1411 C C . SER A 1 176 ? 2.209 16.100 -11.638 1.00 50.94 176 SER A C 1
ATOM 1413 O O . SER A 1 176 ? 3.207 15.565 -12.112 1.00 50.94 176 SER A O 1
ATOM 1415 N N . ASN A 1 177 ? 1.983 17.411 -11.731 1.00 47.19 177 ASN A N 1
ATOM 1416 C CA . ASN A 1 177 ? 2.895 18.386 -12.351 1.00 47.19 177 ASN A CA 1
ATOM 1417 C C . ASN A 1 177 ? 4.195 18.609 -11.536 1.00 47.19 177 ASN A C 1
ATOM 1419 O O . ASN A 1 177 ? 4.755 19.706 -11.558 1.00 47.19 177 ASN A O 1
ATOM 1423 N N . GLU A 1 178 ? 4.642 17.626 -10.747 1.00 52.81 178 GLU A N 1
ATOM 1424 C CA . GLU A 1 178 ? 5.859 17.748 -9.944 1.00 52.81 178 GLU A CA 1
ATOM 1425 C C . GLU A 1 178 ? 7.105 17.648 -10.832 1.00 52.81 178 GLU A C 1
ATOM 1427 O O . GLU A 1 178 ? 7.208 16.806 -11.720 1.00 52.81 178 GLU A O 1
ATOM 1432 N N . THR A 1 179 ? 8.072 18.527 -10.577 1.00 48.88 179 THR A N 1
ATOM 1433 C CA . THR A 1 179 ? 9.318 18.657 -11.346 1.00 48.88 179 THR A CA 1
ATOM 1434 C C . THR A 1 179 ? 10.363 17.587 -11.030 1.00 48.88 179 THR A C 1
ATOM 1436 O O . THR A 1 179 ? 11.344 17.473 -11.763 1.00 48.88 179 THR A O 1
ATOM 1439 N N . SER A 1 180 ? 10.187 16.800 -9.964 1.00 60.12 180 SER A N 1
ATOM 1440 C CA . SER A 1 180 ? 11.076 15.687 -9.615 1.00 60.12 180 SER A CA 1
ATOM 1441 C C . SER A 1 180 ? 10.306 14.377 -9.516 1.00 60.12 180 SER A C 1
ATOM 1443 O O . SER A 1 180 ? 9.397 14.250 -8.703 1.00 60.12 180 SER A O 1
ATOM 1445 N N . VAL A 1 181 ? 10.728 13.390 -10.300 1.00 66.69 181 VAL A N 1
ATOM 1446 C CA . VAL A 1 181 ? 10.184 12.029 -10.284 1.00 66.69 181 VAL A CA 1
ATOM 1447 C C . VAL A 1 181 ? 10.685 11.295 -9.033 1.00 66.69 181 VAL A C 1
ATOM 1449 O O . VAL A 1 181 ? 11.903 11.115 -8.893 1.00 66.69 181 VAL A O 1
ATOM 1452 N N . PRO A 1 182 ? 9.807 10.844 -8.120 1.00 75.69 182 PRO A N 1
ATOM 1453 C CA . PRO A 1 182 ? 10.243 10.132 -6.926 1.00 75.69 182 PRO A CA 1
ATOM 1454 C C . PRO A 1 182 ? 10.885 8.791 -7.293 1.00 75.69 182 PRO A C 1
ATOM 1456 O O . PRO A 1 182 ? 10.433 8.089 -8.201 1.00 75.69 182 PRO A O 1
ATOM 1459 N N . THR A 1 183 ? 11.931 8.403 -6.561 1.00 84.00 183 THR A N 1
ATOM 1460 C CA . THR A 1 183 ? 12.513 7.057 -6.688 1.00 84.00 183 THR A CA 1
ATOM 1461 C C . THR A 1 183 ? 11.983 6.140 -5.590 1.00 84.00 183 THR A C 1
ATOM 1463 O O . THR A 1 183 ? 12.090 6.460 -4.405 1.00 84.00 183 THR A O 1
ATOM 1466 N N . ILE A 1 184 ? 11.450 4.982 -5.971 1.00 85.88 184 ILE A N 1
ATOM 1467 C CA . ILE A 1 184 ? 11.016 3.932 -5.051 1.00 85.88 184 ILE A CA 1
ATOM 1468 C C . ILE A 1 184 ? 12.083 2.839 -5.035 1.00 85.88 184 ILE A C 1
ATOM 1470 O O . ILE A 1 184 ? 12.279 2.116 -6.013 1.00 85.88 184 ILE A O 1
ATOM 1474 N N . TYR A 1 185 ? 12.770 2.725 -3.905 1.00 87.00 185 TYR A N 1
ATOM 1475 C CA . TYR A 1 185 ? 13.748 1.683 -3.641 1.00 87.00 185 TYR A CA 1
ATOM 1476 C C . TYR A 1 185 ? 13.077 0.513 -2.946 1.00 87.00 185 TYR A C 1
ATOM 1478 O O . TYR A 1 185 ? 12.452 0.677 -1.897 1.00 87.00 185 TYR A O 1
ATOM 1486 N N . PHE A 1 186 ? 13.285 -0.683 -3.474 1.00 81.94 186 PHE A N 1
ATOM 1487 C CA . PHE A 1 186 ? 12.923 -1.907 -2.784 1.00 81.94 186 PHE A CA 1
ATOM 1488 C C . PHE A 1 186 ? 14.183 -2.573 -2.226 1.00 81.94 186 PHE A C 1
ATOM 1490 O O . PHE A 1 186 ? 15.206 -2.687 -2.909 1.00 81.94 186 PHE A O 1
ATOM 1497 N N . SER A 1 187 ? 14.110 -3.088 -0.997 1.00 79.50 187 SER A N 1
ATOM 1498 C CA . SER A 1 187 ? 15.200 -3.854 -0.381 1.00 79.50 187 SER A CA 1
ATOM 1499 C C . SER A 1 187 ? 14.719 -5.149 0.279 1.00 79.50 187 SER A C 1
ATOM 1501 O O . SER A 1 187 ? 13.777 -5.136 1.077 1.00 79.50 187 SER A O 1
ATOM 1503 N N . GLY A 1 188 ? 15.444 -6.240 -0.000 1.00 61.84 188 GLY A N 1
ATOM 1504 C CA . GLY A 1 188 ? 15.498 -7.448 0.827 1.00 61.84 188 GLY A CA 1
ATOM 1505 C C . GLY A 1 188 ? 14.571 -8.608 0.465 1.00 61.84 188 GLY A C 1
ATOM 1506 O O . GLY A 1 188 ? 14.481 -9.524 1.268 1.00 61.84 188 GLY A O 1
ATOM 1507 N N . PHE A 1 189 ? 13.875 -8.596 -0.667 1.00 78.25 189 PHE A N 1
ATOM 1508 C CA . PHE A 1 189 ? 12.758 -9.509 -0.943 1.00 78.25 189 PHE A CA 1
ATOM 1509 C C . PHE A 1 189 ? 13.123 -10.718 -1.815 1.00 78.25 189 PHE A C 1
ATOM 1511 O O . PHE A 1 189 ? 14.066 -10.677 -2.597 1.00 78.25 189 PHE A O 1
ATOM 1518 N N . SER A 1 190 ? 12.335 -11.789 -1.694 1.00 74.88 190 SER A N 1
ATOM 1519 C CA . SER A 1 190 ? 12.351 -12.949 -2.598 1.00 74.88 190 SER A CA 1
ATOM 1520 C C . SER A 1 190 ? 11.203 -12.808 -3.596 1.00 74.88 190 SER A C 1
ATOM 1522 O O . SER A 1 190 ? 10.145 -13.406 -3.409 1.00 74.88 190 SER A O 1
ATOM 1524 N N . LEU A 1 191 ? 11.369 -11.949 -4.609 1.00 87.81 191 LEU A N 1
ATOM 1525 C CA . LEU A 1 191 ? 10.257 -11.621 -5.501 1.00 87.81 191 LEU A CA 1
ATOM 1526 C C . LEU A 1 191 ? 9.886 -12.822 -6.368 1.00 87.81 191 LEU A C 1
ATOM 1528 O O . LEU A 1 191 ? 10.716 -13.345 -7.109 1.00 87.81 191 LEU A O 1
ATOM 1532 N N . GLU A 1 192 ? 8.615 -13.197 -6.340 1.00 91.88 192 GLU A N 1
ATOM 1533 C CA . GLU A 1 192 ? 8.048 -14.202 -7.238 1.00 91.88 192 GLU A CA 1
ATOM 1534 C C . GLU A 1 192 ? 7.333 -13.538 -8.412 1.00 91.88 192 GLU A C 1
ATOM 1536 O O . GLU A 1 192 ? 7.374 -14.041 -9.536 1.00 91.88 192 GLU A O 1
ATOM 1541 N N . GLN A 1 193 ? 6.696 -12.388 -8.174 1.00 93.62 193 GLN A N 1
ATOM 1542 C CA . GLN A 1 193 ? 5.945 -11.671 -9.194 1.00 93.62 193 GLN A CA 1
ATOM 1543 C C . GLN A 1 193 ? 6.079 -10.151 -9.070 1.00 93.62 193 GLN A C 1
ATOM 1545 O O . GLN A 1 193 ? 5.785 -9.559 -8.030 1.00 93.62 193 GLN A O 1
ATOM 1550 N N . PHE A 1 194 ? 6.420 -9.510 -10.185 1.00 93.44 194 PHE A N 1
ATOM 1551 C CA . PHE A 1 194 ? 6.313 -8.067 -10.371 1.00 93.44 194 PHE A CA 1
ATOM 1552 C C . PHE A 1 194 ? 5.338 -7.773 -11.506 1.00 93.44 194 PHE A C 1
ATOM 1554 O O . PHE A 1 194 ? 5.456 -8.356 -12.582 1.00 93.44 194 PHE A O 1
ATOM 1561 N N . SER A 1 195 ? 4.399 -6.854 -11.299 1.00 94.19 195 SER A N 1
ATOM 1562 C CA . SER A 1 195 ? 3.559 -6.336 -12.374 1.00 94.19 195 SER A CA 1
ATOM 1563 C C . SER A 1 1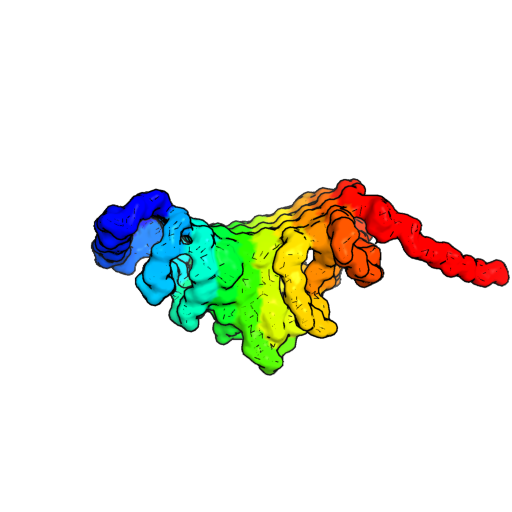95 ? 3.501 -4.817 -12.339 1.00 94.19 195 SER A C 1
ATOM 1565 O O . SER A 1 195 ? 3.109 -4.240 -11.329 1.00 94.19 195 SER A O 1
ATOM 1567 N N . TYR A 1 196 ? 3.806 -4.186 -13.465 1.00 92.56 196 TYR A N 1
ATOM 1568 C CA . TYR A 1 196 ? 3.543 -2.774 -13.713 1.00 92.56 196 TYR A CA 1
ATOM 1569 C C . TYR A 1 196 ? 2.553 -2.640 -14.874 1.00 92.56 196 TYR A C 1
ATOM 1571 O O . TYR A 1 196 ? 2.699 -3.326 -15.886 1.00 92.56 196 TYR A O 1
ATOM 1579 N N . CYS A 1 197 ? 1.549 -1.782 -14.728 1.00 90.50 197 CYS A N 1
ATOM 1580 C CA . CYS A 1 197 ? 0.609 -1.428 -15.787 1.00 90.50 197 CYS A CA 1
ATOM 1581 C C . CYS A 1 197 ? 0.381 0.082 -15.768 1.00 90.50 197 CYS A C 1
ATOM 1583 O O . CYS A 1 197 ? -0.197 0.594 -14.816 1.00 90.50 197 CYS A O 1
ATOM 1585 N N . GLY A 1 198 ? 0.821 0.788 -16.802 1.00 85.44 198 GLY A N 1
ATOM 1586 C CA . GLY A 1 198 ? 0.740 2.244 -16.870 1.00 85.44 198 GLY A CA 1
ATOM 1587 C C . GLY A 1 198 ? 0.188 2.747 -18.195 1.00 85.44 198 GLY A C 1
ATOM 1588 O O . GLY A 1 198 ? 0.374 2.107 -19.234 1.00 85.44 198 GLY A O 1
ATOM 1589 N N . PHE A 1 199 ? -0.442 3.919 -18.168 1.00 75.25 199 PHE A N 1
ATOM 1590 C CA . PHE A 1 199 ? -0.782 4.692 -19.362 1.00 75.25 199 PHE A CA 1
ATOM 1591 C C . PHE A 1 199 ? 0.071 5.958 -19.448 1.00 75.25 199 PHE A C 1
ATOM 1593 O O . PHE A 1 199 ? 0.200 6.688 -18.471 1.00 75.25 199 PHE A O 1
ATOM 1600 N N . ALA A 1 200 ? 0.564 6.274 -20.647 1.00 64.38 200 ALA A N 1
ATOM 1601 C CA . ALA A 1 200 ? 1.284 7.507 -20.991 1.00 64.38 200 ALA A CA 1
ATOM 1602 C C . ALA A 1 200 ? 2.671 7.703 -20.363 1.00 64.38 200 ALA A C 1
ATOM 1604 O O . ALA A 1 200 ? 3.554 8.169 -21.073 1.00 64.38 200 ALA A O 1
ATOM 1605 N N . ASN A 1 201 ? 2.842 7.425 -19.066 1.00 69.06 201 ASN A N 1
ATOM 1606 C CA . ASN A 1 201 ? 4.046 7.740 -18.303 1.00 69.06 201 ASN A CA 1
ATOM 1607 C C . ASN A 1 201 ? 4.232 6.784 -17.116 1.00 69.06 201 ASN A C 1
ATOM 1609 O O . ASN A 1 201 ? 3.258 6.372 -16.493 1.00 69.06 201 ASN A O 1
ATOM 1613 N N . ILE A 1 202 ? 5.489 6.500 -16.769 1.00 76.19 202 ILE A N 1
ATOM 1614 C CA . ILE A 1 202 ? 5.857 5.837 -15.516 1.00 76.19 202 ILE A CA 1
ATOM 1615 C C . ILE A 1 202 ? 6.136 6.911 -14.471 1.00 76.19 202 ILE A C 1
ATOM 1617 O O . ILE A 1 202 ? 7.122 7.636 -14.589 1.00 76.19 202 ILE A O 1
ATOM 1621 N N . SER A 1 203 ? 5.299 7.019 -13.440 1.00 76.12 203 SER A N 1
ATOM 1622 C CA . SER A 1 203 ? 5.376 8.140 -12.483 1.00 76.12 203 SER A CA 1
ATOM 1623 C C . SER A 1 203 ? 6.551 8.054 -11.500 1.00 76.12 203 SER A C 1
ATOM 1625 O O . SER A 1 203 ? 6.837 9.026 -10.802 1.00 76.12 203 SER A O 1
ATOM 1627 N N . TYR A 1 204 ? 7.254 6.917 -11.451 1.00 78.38 204 TYR A N 1
ATOM 1628 C CA . TYR A 1 204 ? 8.348 6.663 -10.510 1.00 78.38 204 TYR A CA 1
ATOM 1629 C C . TYR A 1 204 ? 9.535 5.968 -11.168 1.00 78.38 204 TYR A C 1
ATOM 1631 O O . TYR A 1 204 ? 9.378 5.125 -12.050 1.00 78.38 204 TYR A O 1
ATOM 1639 N N . TYR A 1 205 ? 10.734 6.232 -10.649 1.00 82.69 205 TYR A N 1
ATOM 1640 C CA . TYR A 1 205 ? 11.868 5.341 -10.882 1.00 82.69 205 TYR A CA 1
ATOM 1641 C C . TYR A 1 205 ? 11.827 4.205 -9.869 1.00 82.69 205 TYR A C 1
ATOM 1643 O O . TYR A 1 205 ? 11.963 4.431 -8.667 1.00 82.69 205 TYR A O 1
ATOM 1651 N N . PHE A 1 206 ? 11.673 2.977 -10.344 1.00 83.69 206 PHE A N 1
ATOM 1652 C CA . PHE A 1 206 ? 11.794 1.796 -9.498 1.00 83.69 206 PHE A CA 1
ATOM 1653 C C . PHE A 1 206 ? 13.246 1.340 -9.489 1.00 83.69 206 PHE A C 1
ATOM 1655 O O . PHE A 1 206 ? 13.859 1.247 -10.549 1.00 83.69 206 PHE A O 1
ATOM 1662 N N . LYS A 1 207 ? 13.795 1.084 -8.300 1.00 86.19 207 LYS A N 1
ATOM 1663 C CA . LYS A 1 207 ? 15.147 0.543 -8.135 1.00 86.19 207 LYS A CA 1
ATOM 1664 C C . LYS A 1 207 ? 15.152 -0.618 -7.157 1.00 86.19 207 LYS A C 1
ATOM 1666 O O . LYS A 1 207 ? 14.590 -0.520 -6.063 1.00 86.19 207 LYS A O 1
ATOM 1671 N N . LEU A 1 208 ? 15.812 -1.704 -7.532 1.00 83.50 208 LEU A N 1
ATOM 1672 C CA . LEU A 1 208 ? 16.096 -2.815 -6.636 1.00 83.50 208 LEU A CA 1
ATOM 1673 C C . LEU A 1 208 ? 17.470 -2.570 -6.012 1.00 83.50 208 LEU A C 1
ATOM 1675 O O . LEU A 1 208 ? 18.411 -2.157 -6.680 1.00 83.50 208 LEU A O 1
ATOM 1679 N N . PHE A 1 209 ? 17.602 -2.817 -4.710 1.00 79.56 209 PHE A N 1
ATOM 1680 C CA . PHE A 1 209 ? 18.903 -2.664 -4.052 1.00 79.56 209 PHE A CA 1
ATOM 1681 C C . PHE A 1 209 ? 19.933 -3.694 -4.549 1.00 79.56 209 PHE A C 1
ATOM 1683 O O . PHE A 1 209 ? 21.124 -3.403 -4.601 1.00 79.56 209 PHE A O 1
ATOM 1690 N N . ASP A 1 210 ? 19.466 -4.883 -4.934 1.00 79.81 210 ASP A N 1
ATOM 1691 C CA . ASP A 1 210 ? 20.252 -5.901 -5.626 1.00 79.81 210 ASP A CA 1
ATOM 1692 C C . ASP A 1 210 ? 19.363 -6.592 -6.669 1.00 79.81 210 ASP A C 1
ATOM 1694 O O . ASP A 1 210 ? 18.267 -7.062 -6.357 1.00 79.81 210 ASP A O 1
ATOM 1698 N N . SER A 1 211 ? 19.838 -6.656 -7.914 1.00 76.75 211 SER A N 1
ATOM 1699 C CA . SER A 1 211 ? 19.159 -7.358 -9.010 1.00 76.75 211 SER A CA 1
ATOM 1700 C C . SER A 1 211 ? 18.984 -8.862 -8.752 1.00 76.75 211 SER A C 1
ATOM 1702 O O . SER A 1 211 ? 18.060 -9.470 -9.295 1.00 76.75 211 SER A O 1
ATOM 1704 N N . SER A 1 212 ? 19.817 -9.458 -7.888 1.00 78.38 212 SER A N 1
ATOM 1705 C CA . SER A 1 212 ? 19.710 -10.867 -7.493 1.00 78.38 212 SER A CA 1
ATOM 1706 C C . SER A 1 212 ? 18.393 -11.178 -6.770 1.00 78.38 212 SER A C 1
ATOM 1708 O O . SER A 1 212 ? 17.889 -12.298 -6.862 1.00 78.38 212 SER A O 1
ATOM 1710 N N . TYR A 1 213 ? 17.753 -10.185 -6.137 1.00 80.31 213 TYR A N 1
ATOM 1711 C CA . TYR A 1 213 ? 16.450 -10.347 -5.477 1.00 80.31 213 TYR A CA 1
ATOM 1712 C C . TYR A 1 213 ? 15.314 -10.722 -6.433 1.00 80.31 213 TYR A C 1
ATOM 1714 O O . TYR A 1 213 ? 14.281 -11.232 -5.997 1.00 80.31 213 TYR A O 1
ATOM 1722 N N . ALA A 1 214 ? 15.495 -10.492 -7.734 1.00 80.81 214 ALA A N 1
ATOM 1723 C CA . ALA A 1 214 ? 14.493 -10.789 -8.742 1.00 80.81 214 ALA A CA 1
ATOM 1724 C C . ALA A 1 214 ? 14.789 -12.049 -9.568 1.00 80.81 214 ALA A C 1
ATOM 1726 O O . ALA A 1 214 ? 14.053 -12.306 -10.515 1.00 80.81 214 ALA A O 1
ATOM 1727 N N . HIS A 1 215 ? 15.816 -12.847 -9.244 1.00 84.75 215 HIS A N 1
ATOM 1728 C CA . HIS A 1 215 ? 16.263 -13.939 -10.122 1.00 84.75 215 HIS A CA 1
ATOM 1729 C C . HIS A 1 215 ? 15.172 -14.972 -10.469 1.00 84.75 215 HIS A C 1
ATOM 1731 O O . HIS A 1 215 ? 15.108 -15.479 -11.585 1.00 84.75 215 HIS A O 1
ATOM 1737 N N . ASN A 1 216 ? 14.262 -15.244 -9.530 1.00 85.88 216 ASN A N 1
ATOM 1738 C CA . ASN A 1 216 ? 13.135 -16.159 -9.726 1.00 85.88 216 ASN A CA 1
ATOM 1739 C C . ASN A 1 216 ? 11.824 -15.456 -10.103 1.00 85.88 216 ASN A C 1
ATOM 1741 O O . ASN A 1 216 ? 10.801 -16.124 -10.279 1.00 85.88 216 ASN A O 1
ATOM 1745 N N . ALA A 1 217 ? 11.840 -14.131 -10.242 1.00 90.69 217 ALA A N 1
ATOM 1746 C CA . ALA A 1 217 ? 10.637 -13.345 -10.437 1.00 90.69 217 ALA A CA 1
ATOM 1747 C C . ALA A 1 217 ? 10.073 -13.504 -11.851 1.00 90.69 217 ALA A C 1
ATOM 1749 O O . ALA A 1 217 ? 10.800 -13.525 -12.848 1.00 90.69 217 ALA A O 1
ATOM 1750 N N . SER A 1 218 ? 8.747 -13.543 -11.923 1.00 93.56 218 SER A N 1
ATOM 1751 C CA . SER A 1 218 ? 7.981 -13.338 -13.144 1.00 93.56 218 SER A CA 1
ATOM 1752 C C . SER A 1 218 ? 7.606 -11.865 -13.251 1.00 93.56 218 SER A C 1
ATOM 1754 O O . SER A 1 218 ? 6.877 -11.344 -12.405 1.00 93.56 218 SER A O 1
ATOM 1756 N N . VAL A 1 219 ? 8.105 -11.188 -14.278 1.00 93.25 219 VAL A N 1
ATOM 1757 C CA . VAL A 1 219 ? 7.936 -9.746 -14.466 1.00 93.25 219 VAL A CA 1
ATOM 1758 C C . VAL A 1 219 ? 6.966 -9.499 -15.613 1.00 93.25 219 VAL A C 1
ATOM 1760 O O . VAL A 1 219 ? 7.171 -9.981 -16.723 1.00 93.25 219 VAL A O 1
ATOM 1763 N N . ASN A 1 220 ? 5.901 -8.749 -15.346 1.00 94.44 220 ASN A N 1
ATOM 1764 C CA . ASN A 1 220 ? 4.928 -8.303 -16.335 1.00 94.44 220 ASN A CA 1
ATOM 1765 C C . ASN A 1 220 ? 4.918 -6.774 -16.387 1.00 94.44 220 ASN A C 1
ATOM 1767 O O . ASN A 1 220 ? 4.628 -6.122 -15.389 1.00 94.44 220 ASN A O 1
ATOM 1771 N N . ILE A 1 221 ? 5.232 -6.191 -17.533 1.00 91.31 221 ILE A N 1
ATOM 1772 C CA . ILE A 1 221 ? 5.263 -4.741 -17.715 1.00 91.31 221 ILE A CA 1
ATOM 1773 C C . ILE A 1 221 ? 4.371 -4.409 -18.902 1.00 91.31 221 ILE A C 1
ATOM 1775 O O . ILE A 1 221 ? 4.631 -4.847 -20.019 1.00 91.31 221 ILE A O 1
ATOM 1779 N N . VAL A 1 222 ? 3.325 -3.632 -18.647 1.00 90.31 222 VAL A N 1
ATOM 1780 C CA . VAL A 1 222 ? 2.406 -3.121 -19.663 1.00 90.31 222 VAL A CA 1
ATOM 1781 C C . VAL A 1 222 ? 2.511 -1.602 -19.659 1.00 90.31 222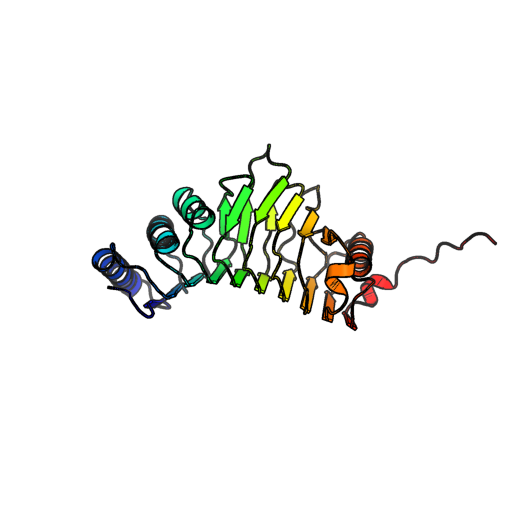 VAL A C 1
ATOM 1783 O O . VAL A 1 222 ? 2.210 -0.958 -18.655 1.00 90.31 222 VAL A O 1
ATOM 1786 N N . VAL A 1 223 ? 2.964 -1.029 -20.769 1.00 86.19 223 VAL A N 1
ATOM 1787 C CA . VAL A 1 223 ? 3.059 0.418 -20.975 1.00 86.19 223 VAL A CA 1
ATOM 1788 C C . VAL A 1 223 ? 2.219 0.775 -22.190 1.00 86.19 223 VAL A C 1
ATOM 1790 O O . VAL A 1 223 ? 2.616 0.554 -23.334 1.00 86.19 223 VAL A O 1
ATOM 1793 N N . ASN A 1 224 ? 1.040 1.330 -21.935 1.00 79.69 224 ASN A N 1
ATOM 1794 C CA . ASN A 1 224 ? 0.111 1.740 -22.976 1.00 79.69 224 ASN A CA 1
ATOM 1795 C C . ASN A 1 224 ? 0.392 3.185 -23.397 1.00 79.69 224 ASN A C 1
ATOM 1797 O O . ASN A 1 224 ? 0.538 4.077 -22.554 1.00 79.69 224 ASN A O 1
ATOM 1801 N N . GLN A 1 225 ? 0.424 3.445 -24.705 1.00 69.44 225 GLN A N 1
ATOM 1802 C CA . GLN A 1 225 ? 0.523 4.814 -25.205 1.00 69.44 225 GLN A CA 1
ATOM 1803 C C . GLN A 1 225 ? -0.762 5.586 -24.923 1.00 69.44 225 GLN A C 1
ATOM 1805 O O . GLN A 1 225 ? -1.865 5.106 -25.183 1.00 69.44 225 GLN A O 1
ATOM 1810 N N . CYS A 1 226 ? -0.615 6.817 -24.436 1.00 64.12 226 CYS A N 1
ATOM 1811 C CA . CYS A 1 226 ? -1.716 7.764 -24.431 1.00 64.12 226 CYS A CA 1
ATOM 1812 C C . CYS A 1 226 ? -1.736 8.511 -25.771 1.00 64.12 226 CYS A C 1
ATOM 1814 O O . CYS A 1 226 ? -0.713 9.088 -26.150 1.00 64.12 226 CYS A O 1
ATOM 1816 N N . PRO A 1 227 ? -2.872 8.540 -26.489 1.00 57.44 227 PRO A N 1
ATOM 1817 C CA . PRO A 1 227 ? -2.966 9.214 -27.783 1.00 57.44 227 PRO A CA 1
ATOM 1818 C C . PRO A 1 227 ? -2.693 10.721 -27.714 1.00 57.44 227 PRO A C 1
ATOM 1820 O O . PRO A 1 227 ? -2.313 11.319 -28.717 1.00 57.44 227 PRO A O 1
ATOM 1823 N N . THR A 1 228 ? -2.921 11.342 -26.553 1.00 58.84 228 THR A N 1
ATOM 1824 C CA . THR A 1 228 ? -2.985 12.802 -26.414 1.00 58.84 228 THR A CA 1
ATOM 1825 C C . THR A 1 228 ? -1.702 13.442 -25.892 1.00 58.84 228 THR A C 1
ATOM 1827 O O . THR A 1 228 ? -1.437 14.578 -26.261 1.00 58.84 228 THR A O 1
ATOM 1830 N N . ASN A 1 229 ? -0.886 12.736 -25.100 1.00 58.12 229 ASN A N 1
ATOM 1831 C CA . ASN A 1 229 ? 0.347 13.265 -24.508 1.00 58.12 229 ASN A CA 1
ATOM 1832 C C . ASN A 1 229 ? 1.446 12.193 -24.521 1.00 58.12 229 ASN A C 1
ATOM 1834 O O . ASN A 1 229 ? 1.426 11.270 -23.706 1.00 58.12 229 ASN A O 1
ATOM 1838 N N . ARG A 1 230 ? 2.410 12.316 -25.442 1.00 61.00 230 ARG A N 1
ATOM 1839 C CA . ARG A 1 230 ? 3.623 11.488 -25.438 1.00 61.00 230 ARG A CA 1
ATOM 1840 C C . ARG A 1 230 ? 4.646 12.109 -24.493 1.00 61.00 230 ARG A C 1
ATOM 1842 O O . ARG A 1 230 ? 5.147 13.192 -24.779 1.00 61.00 230 ARG A O 1
ATOM 1849 N N . ASP A 1 231 ? 4.968 11.421 -23.403 1.00 67.00 231 ASP A N 1
ATOM 1850 C CA . ASP A 1 231 ? 6.122 11.773 -22.578 1.00 67.00 231 ASP A CA 1
ATOM 1851 C C . ASP A 1 231 ? 7.366 11.062 -23.131 1.00 67.00 231 ASP A C 1
ATOM 1853 O O . ASP A 1 231 ? 7.455 9.830 -23.112 1.00 67.00 231 ASP A O 1
ATOM 1857 N N . THR A 1 232 ? 8.318 11.852 -23.635 1.00 66.25 232 THR A N 1
ATOM 1858 C CA . THR A 1 232 ? 9.596 11.382 -24.190 1.00 66.25 232 THR A CA 1
ATOM 1859 C C . THR A 1 232 ? 10.460 10.644 -23.167 1.00 66.25 232 THR A C 1
ATOM 1861 O O . THR A 1 232 ? 11.352 9.894 -23.552 1.00 66.25 232 THR A O 1
ATOM 1864 N N . GLU A 1 233 ? 10.212 10.821 -21.866 1.00 74.31 233 GLU A N 1
ATOM 1865 C CA . GLU A 1 233 ? 10.937 10.106 -20.815 1.00 74.31 233 GLU A CA 1
ATOM 1866 C C . GLU A 1 233 ? 10.383 8.706 -20.539 1.00 74.31 233 GLU A C 1
ATOM 1868 O O . GLU A 1 233 ? 11.071 7.901 -19.911 1.00 74.31 233 GLU A O 1
ATOM 1873 N N . THR A 1 234 ? 9.188 8.370 -21.031 1.00 77.38 234 THR A N 1
ATOM 1874 C CA . THR A 1 234 ? 8.554 7.062 -20.787 1.00 77.38 234 THR A CA 1
ATOM 1875 C C . THR A 1 234 ? 9.423 5.909 -21.272 1.00 77.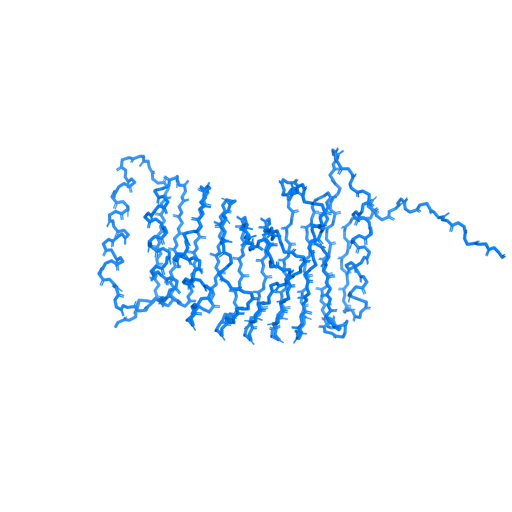38 234 THR A C 1
ATOM 1877 O O . THR A 1 234 ? 9.572 4.913 -20.568 1.00 77.38 234 THR A O 1
ATOM 1880 N N . GLU A 1 235 ? 10.053 6.063 -22.440 1.00 77.00 235 GLU A N 1
ATOM 1881 C CA . GLU A 1 235 ? 11.020 5.103 -22.984 1.00 77.00 235 GLU A CA 1
ATOM 1882 C C . GLU A 1 235 ? 12.200 4.890 -22.034 1.00 77.00 235 GLU A C 1
ATOM 1884 O O . GLU A 1 235 ? 12.531 3.758 -21.684 1.00 77.00 235 GLU A O 1
ATOM 1889 N N . SER A 1 236 ? 12.802 5.990 -21.576 1.00 79.06 236 SER A N 1
ATOM 1890 C CA . SER A 1 236 ? 13.935 5.972 -20.649 1.00 79.06 236 SER A CA 1
ATOM 1891 C C . SER A 1 236 ? 13.556 5.311 -19.321 1.00 79.06 236 SER A C 1
ATOM 1893 O O . SER A 1 236 ? 14.272 4.442 -18.826 1.00 79.06 236 SER A O 1
ATOM 1895 N N . ARG A 1 237 ? 12.387 5.647 -18.765 1.00 81.44 237 ARG A N 1
ATOM 1896 C CA . ARG A 1 237 ? 11.891 5.075 -17.504 1.00 81.44 237 ARG A CA 1
ATOM 1897 C C . ARG A 1 237 ? 11.552 3.592 -17.644 1.00 81.44 237 ARG A C 1
ATOM 1899 O O . ARG A 1 237 ? 11.901 2.812 -16.760 1.00 81.44 237 ARG A O 1
ATOM 1906 N N . ALA A 1 238 ? 10.938 3.183 -18.755 1.00 83.06 238 ALA A N 1
ATOM 1907 C CA . ALA A 1 238 ? 10.666 1.777 -19.047 1.00 83.06 238 ALA A CA 1
ATOM 1908 C C . ALA A 1 238 ? 11.970 0.984 -19.198 1.00 83.06 238 ALA A C 1
ATOM 1910 O O . ALA A 1 238 ? 12.089 -0.116 -18.658 1.00 83.06 238 ALA A O 1
ATOM 1911 N N . PHE A 1 239 ? 12.972 1.563 -19.866 1.00 83.44 239 PHE A N 1
ATOM 1912 C CA . PHE A 1 239 ? 14.298 0.967 -19.981 1.00 83.44 239 PHE A CA 1
ATOM 1913 C C . PHE A 1 239 ? 14.975 0.817 -18.614 1.00 83.44 239 PHE A C 1
ATOM 1915 O O . PHE A 1 239 ? 15.474 -0.263 -18.309 1.00 83.44 239 PHE A O 1
ATOM 1922 N N . VAL A 1 240 ? 14.946 1.851 -17.764 1.00 85.81 240 VAL A N 1
ATOM 1923 C CA . VAL A 1 240 ? 15.469 1.776 -16.388 1.00 85.81 240 VAL A CA 1
ATOM 1924 C C . VAL A 1 240 ? 14.754 0.683 -15.597 1.00 85.81 240 VAL A C 1
ATOM 1926 O O . VAL A 1 240 ? 15.424 -0.131 -14.974 1.00 85.81 240 VAL A O 1
ATOM 1929 N N . LEU A 1 241 ? 13.423 0.595 -15.671 1.00 87.38 241 LEU A N 1
ATOM 1930 C CA . LEU A 1 241 ? 12.664 -0.460 -14.999 1.00 87.38 241 LEU A CA 1
ATOM 1931 C C . LEU A 1 241 ? 13.094 -1.859 -15.468 1.00 87.38 241 LEU A C 1
ATOM 1933 O O . LEU A 1 241 ? 13.402 -2.711 -14.640 1.00 87.38 241 LEU A O 1
ATOM 1937 N N . LEU A 1 242 ? 13.170 -2.095 -16.781 1.00 87.75 242 LEU A N 1
ATOM 1938 C CA . LEU A 1 242 ? 13.642 -3.369 -17.343 1.00 87.75 242 LEU A CA 1
ATOM 1939 C C . LEU A 1 242 ? 15.068 -3.705 -16.888 1.00 87.75 242 LEU A C 1
ATOM 1941 O O . LEU A 1 242 ? 15.390 -4.864 -16.625 1.00 87.75 242 LEU A O 1
ATOM 1945 N N . ASN A 1 243 ? 15.913 -2.683 -16.769 1.00 87.88 243 ASN A N 1
ATOM 1946 C CA . ASN A 1 243 ? 17.301 -2.812 -16.361 1.00 87.88 243 ASN A CA 1
ATOM 1947 C C . ASN A 1 243 ? 17.472 -3.327 -14.926 1.00 87.88 243 ASN A C 1
ATOM 1949 O O . ASN A 1 243 ? 18.447 -4.020 -14.637 1.00 87.88 243 ASN A O 1
ATOM 1953 N N . GLU A 1 244 ? 16.536 -3.013 -14.036 1.00 87.69 244 GLU A N 1
ATOM 1954 C CA . GLU A 1 244 ? 16.559 -3.517 -12.664 1.00 87.69 244 GLU A CA 1
ATOM 1955 C C . GLU A 1 244 ? 16.278 -5.026 -12.603 1.00 87.69 244 GLU A C 1
ATOM 1957 O O . GLU A 1 244 ? 16.822 -5.737 -11.760 1.00 87.69 244 GLU A O 1
ATOM 1962 N N . PHE A 1 245 ? 15.495 -5.546 -13.550 1.00 87.19 245 PHE A N 1
ATOM 1963 C CA . PHE A 1 245 ? 15.070 -6.945 -13.600 1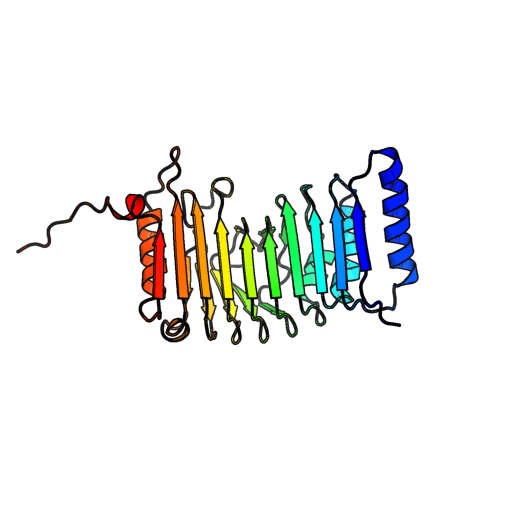.00 87.19 245 PHE A CA 1
ATOM 1964 C C . PHE A 1 245 ? 15.935 -7.827 -14.519 1.00 87.19 245 PHE A C 1
ATOM 1966 O O . PHE A 1 245 ? 15.488 -8.869 -14.985 1.00 87.19 245 PHE A O 1
ATOM 1973 N N . ARG A 1 246 ? 17.207 -7.472 -14.755 1.00 84.94 246 ARG A N 1
ATOM 1974 C CA . ARG A 1 246 ? 18.129 -8.207 -15.656 1.00 84.94 246 ARG A CA 1
ATOM 1975 C C . ARG A 1 246 ? 18.283 -9.705 -15.371 1.00 84.94 246 ARG A C 1
ATOM 1977 O O . ARG A 1 246 ? 18.598 -10.453 -16.290 1.00 84.94 246 ARG A O 1
ATOM 1984 N N . GLN A 1 247 ? 18.124 -10.130 -14.118 1.00 85.56 247 GLN A N 1
ATOM 1985 C CA . GLN A 1 247 ? 18.318 -11.527 -13.706 1.00 85.56 247 GLN A CA 1
ATOM 1986 C C . GLN A 1 247 ? 17.010 -12.329 -13.623 1.00 85.56 247 GLN A C 1
ATOM 1988 O O . GLN A 1 247 ? 17.052 -13.485 -13.223 1.00 85.56 247 GLN A O 1
ATOM 1993 N N . MET A 1 248 ? 15.861 -11.740 -13.975 1.00 90.44 248 MET A N 1
ATOM 1994 C CA . MET A 1 248 ? 14.541 -12.360 -13.810 1.00 90.44 248 MET A CA 1
ATOM 1995 C C . MET A 1 248 ? 14.351 -13.676 -14.572 1.00 90.44 248 MET A C 1
ATOM 1997 O O . MET A 1 248 ? 14.943 -13.898 -15.628 1.00 90.44 248 MET A O 1
ATOM 2001 N N . LYS A 1 249 ? 13.428 -14.509 -14.080 1.00 91.06 249 LYS A N 1
ATOM 2002 C CA . LYS A 1 249 ? 13.100 -15.807 -14.683 1.00 91.06 249 LYS A CA 1
ATOM 2003 C C . LYS A 1 249 ? 12.312 -15.667 -15.980 1.00 91.06 249 LYS A C 1
ATOM 2005 O O . LYS A 1 249 ? 12.577 -16.381 -16.944 1.00 91.06 249 LYS A O 1
ATOM 2010 N N . CYS A 1 250 ? 11.307 -14.795 -16.000 1.00 91.38 250 CYS A N 1
ATOM 2011 C CA . CYS A 1 250 ? 10.535 -14.532 -17.209 1.00 91.38 250 CYS A CA 1
ATOM 2012 C C . CYS A 1 250 ? 10.067 -13.082 -17.277 1.00 91.38 250 CYS A C 1
ATOM 2014 O O . CYS A 1 250 ? 9.678 -12.498 -16.265 1.00 91.38 250 CYS A O 1
ATOM 2016 N N . LEU A 1 251 ? 10.045 -12.547 -18.497 1.00 92.81 251 LEU A N 1
ATOM 2017 C CA . LEU A 1 251 ? 9.530 -11.224 -18.814 1.00 92.81 251 LEU A CA 1
ATOM 2018 C C . LEU A 1 251 ? 8.362 -11.342 -19.784 1.00 92.81 251 LEU A C 1
ATOM 2020 O O . LEU A 1 251 ? 8.497 -11.924 -20.860 1.00 92.81 251 LEU A O 1
ATOM 2024 N N . LYS A 1 252 ? 7.250 -10.709 -19.432 1.00 93.00 252 LYS A N 1
ATOM 2025 C CA . LYS A 1 252 ? 6.209 -10.307 -20.367 1.00 93.00 252 LYS A CA 1
ATOM 2026 C C . LYS A 1 252 ? 6.241 -8.786 -20.469 1.00 93.00 252 LYS A C 1
ATOM 2028 O O . LYS A 1 252 ? 6.091 -8.101 -19.461 1.00 93.00 252 LYS A O 1
ATOM 2033 N N . PHE A 1 253 ? 6.468 -8.268 -21.670 1.00 89.50 253 PHE A N 1
ATOM 2034 C CA . PHE A 1 253 ? 6.478 -6.834 -21.937 1.00 89.50 253 PHE A CA 1
ATOM 2035 C C . PHE A 1 253 ? 5.478 -6.513 -23.049 1.00 89.50 253 PHE A C 1
ATOM 2037 O O . PHE A 1 253 ? 5.555 -7.087 -24.133 1.00 89.50 253 PHE A O 1
ATOM 2044 N N . GLU A 1 254 ? 4.555 -5.596 -22.776 1.00 87.50 254 GLU A N 1
ATOM 2045 C CA . GLU A 1 254 ? 3.589 -5.057 -23.733 1.00 87.50 254 GLU A CA 1
ATOM 2046 C C . GLU A 1 254 ? 3.766 -3.533 -23.785 1.00 87.50 254 GLU A C 1
ATOM 2048 O O . GLU A 1 254 ? 3.767 -2.872 -22.750 1.00 87.50 254 GLU A O 1
ATOM 2053 N N . GLY A 1 255 ? 3.963 -2.975 -24.982 1.00 76.44 255 GLY A N 1
ATOM 2054 C CA . GLY A 1 255 ? 4.289 -1.551 -25.158 1.00 76.44 255 GLY A CA 1
ATOM 2055 C C . GLY A 1 255 ? 5.344 -1.260 -26.229 1.00 76.44 255 GLY A C 1
ATOM 2056 O O . GLY A 1 255 ? 6.005 -0.228 -26.176 1.00 76.44 255 GLY A O 1
ATOM 2057 N N . CYS A 1 256 ? 5.551 -2.158 -27.203 1.00 59.31 256 CYS A N 1
ATOM 2058 C CA . CYS A 1 256 ? 6.595 -2.037 -28.234 1.00 59.31 256 CYS A CA 1
ATOM 2059 C C . CYS A 1 256 ? 6.529 -0.742 -29.059 1.00 59.31 256 CYS A C 1
ATOM 2061 O O . CYS A 1 256 ? 7.563 -0.272 -29.524 1.00 59.31 256 CYS A O 1
ATOM 2063 N N . GLU A 1 257 ? 5.349 -0.138 -29.205 1.00 63.88 257 GLU A N 1
ATOM 2064 C CA . GLU A 1 257 ? 5.196 1.162 -29.867 1.00 63.88 257 GLU A CA 1
ATOM 2065 C C . GLU A 1 257 ? 5.967 2.272 -29.137 1.00 63.88 257 GLU A C 1
ATOM 2067 O O . GLU A 1 257 ? 6.388 3.239 -29.769 1.00 63.88 257 GLU A O 1
ATOM 2072 N N . VAL A 1 258 ? 6.151 2.138 -27.814 1.00 58.94 258 VAL A N 1
ATOM 2073 C CA . VAL A 1 258 ? 6.926 3.061 -26.974 1.00 58.94 258 VAL A CA 1
ATOM 2074 C C . VAL A 1 258 ? 8.419 2.889 -27.252 1.00 58.94 258 VAL A C 1
ATOM 2076 O O . VAL A 1 258 ? 9.085 3.874 -27.476 1.00 58.94 258 VAL A O 1
ATOM 2079 N N . LEU A 1 259 ? 8.961 1.670 -27.342 1.00 58.25 259 LEU A N 1
ATOM 2080 C CA . LEU A 1 259 ? 10.416 1.454 -27.498 1.00 58.25 259 LEU A CA 1
ATOM 2081 C C . LEU A 1 259 ? 10.965 1.678 -28.925 1.00 58.25 259 LEU A C 1
ATOM 2083 O O . LEU A 1 259 ? 12.179 1.686 -29.130 1.00 58.25 259 LEU A O 1
ATOM 2087 N N . GLY A 1 260 ? 10.096 1.811 -29.930 1.00 52.53 260 GLY A N 1
ATOM 2088 C CA . GLY A 1 260 ? 10.473 1.812 -31.348 1.00 52.53 260 GLY A CA 1
ATOM 2089 C C . GLY A 1 260 ? 11.021 3.129 -31.917 1.00 52.53 260 GLY A C 1
ATOM 2090 O O . GLY A 1 260 ? 11.319 3.164 -33.110 1.00 52.53 260 GLY A O 1
ATOM 2091 N N . GLN A 1 261 ? 11.138 4.210 -31.132 1.00 51.44 261 GLN A N 1
ATOM 2092 C CA . GLN A 1 261 ? 11.511 5.542 -31.648 1.00 51.44 261 GLN A CA 1
ATOM 2093 C C . GLN A 1 261 ? 12.881 6.065 -31.195 1.00 51.44 261 GLN A C 1
ATOM 2095 O O . GLN A 1 261 ? 13.233 7.205 -31.519 1.00 51.44 261 GLN A O 1
ATOM 2100 N N . SER A 1 262 ? 13.719 5.222 -30.581 1.00 44.22 262 SER A N 1
ATOM 2101 C CA . SER A 1 262 ? 15.151 5.512 -30.479 1.00 44.22 262 SER A CA 1
ATOM 2102 C C . SER A 1 262 ? 15.737 5.605 -31.890 1.00 44.22 262 SER A C 1
ATOM 2104 O O . SER A 1 262 ? 15.976 4.600 -32.564 1.00 44.22 262 SER A O 1
ATOM 2106 N N . LYS A 1 263 ? 15.941 6.836 -32.378 1.00 41.22 263 LYS A N 1
ATOM 2107 C CA . LYS A 1 263 ? 16.794 7.090 -33.538 1.00 41.22 263 LYS A CA 1
ATOM 2108 C C . LYS A 1 263 ? 18.115 6.399 -33.247 1.00 41.22 263 LYS A C 1
ATOM 2110 O O . LYS A 1 263 ? 18.834 6.818 -32.345 1.00 41.22 263 LYS A O 1
ATOM 2115 N N . VAL A 1 264 ? 18.410 5.363 -34.026 1.00 36.12 264 VAL A N 1
ATOM 2116 C CA . VAL A 1 264 ? 19.703 4.687 -34.075 1.00 36.12 264 VAL A CA 1
ATOM 2117 C C . VAL A 1 264 ? 20.774 5.758 -34.280 1.00 36.12 264 VAL A C 1
ATOM 2119 O O . VAL A 1 264 ? 21.050 6.186 -35.402 1.00 36.12 264 VAL A O 1
ATOM 2122 N N . ALA A 1 265 ? 21.342 6.250 -33.182 1.00 36.81 265 ALA A N 1
ATOM 2123 C CA . ALA A 1 265 ? 22.558 7.029 -33.211 1.00 36.81 265 ALA A CA 1
ATOM 2124 C C . ALA A 1 265 ? 23.633 6.046 -33.666 1.00 36.81 265 ALA A C 1
ATOM 2126 O O . ALA A 1 265 ? 23.998 5.121 -32.942 1.00 36.81 265 ALA A O 1
ATOM 2127 N N . LYS A 1 266 ? 24.040 6.192 -34.928 1.00 34.16 266 LYS A N 1
ATOM 2128 C CA . LYS A 1 266 ? 25.132 5.438 -35.536 1.00 34.16 266 LYS A CA 1
ATOM 2129 C C . LYS A 1 266 ? 26.330 5.480 -34.587 1.00 34.16 266 LYS A C 1
ATOM 2131 O O . LYS A 1 266 ? 26.866 6.556 -34.328 1.00 34.16 266 LYS A O 1
ATOM 2136 N N . LEU A 1 267 ? 26.731 4.318 -34.082 1.00 29.17 267 LEU A N 1
ATOM 2137 C CA . LEU A 1 267 ? 28.054 4.148 -33.496 1.00 29.17 267 LEU A CA 1
ATOM 2138 C C . LEU A 1 267 ? 29.085 4.482 -34.589 1.00 29.17 267 LEU A C 1
ATOM 2140 O O . LEU A 1 267 ? 28.924 4.000 -35.715 1.00 29.17 267 LEU A O 1
ATOM 2144 N N . PRO A 1 268 ? 30.086 5.336 -34.311 1.00 34.94 268 PRO A N 1
ATOM 2145 C CA . PRO A 1 268 ? 31.159 5.578 -35.260 1.00 34.94 268 PRO A CA 1
ATOM 2146 C C . PRO A 1 268 ? 31.943 4.279 -35.474 1.00 34.94 268 PRO A C 1
ATOM 2148 O O . PRO A 1 268 ? 32.249 3.564 -34.520 1.00 34.94 268 PRO A O 1
ATOM 2151 N N . SER A 1 269 ? 32.176 3.992 -36.754 1.00 42.28 269 SER A N 1
ATOM 2152 C CA . SER A 1 269 ? 32.986 2.899 -37.303 1.00 42.28 269 SER A CA 1
ATOM 2153 C C . SER A 1 269 ? 34.426 2.921 -36.819 1.00 42.28 269 SER A C 1
ATOM 2155 O O . SER A 1 269 ? 34.975 4.047 -36.781 1.00 42.28 269 SER A O 1
#

Secondary structure (DSSP, 8-state):
-EES-EEEEE---TTHHHHHHHHHHHHHHHTTTPEEEEEEEEE-S---HHHHHHHHHHHHTTEEEEEEEESS--B--HHHHHHHHH-SS-SEEEEEEEEEEEE---SEEE-SS--EEEEEEEEEE--TT--EEEEE-TT--EEEEES-EEET-SEEEEE-TT--EEEEEE-GGG----SSPPEEEEES---SEEEEEEES---SEEEES-GGGGTT-EEEEEEEPPSS---THHHHHHHHHHHHTTT-SEEEEE-HHHHTT----PPP-